Protein AF-A0A842VID3-F1 (afdb_monomer_lite)

Foldseek 3Di:
DDDDDDDDDDDDLVVCVVCVVVVVVVVDDLVRVCVVRVNPPVVSVVSVVVVVCVVCVPPQPDPVSVVVVVVVVVVVVVVPQVLVVLLVCVVVVVDDPVRSLVVLLCCLPPPPDPSNNLSSLVSLLVVLDPDVSLLVSLLCQLQDPPDLSSNLSSLVSCVRRVVPPCPVSLLNSQVDPPDPVSNVSSVVSCVVVPDPVSVVSNVVSVVVVVVVVVVVVVVCCVVVVVVVVVPDD

Radius of gyration: 23.77 Å; chains: 1; bounding box: 63×42×80 Å

Structure (mmCIF, N/CA/C/O backbone):
data_AF-A0A842VID3-F1
#
_entry.id   AF-A0A842VID3-F1
#
loop_
_atom_site.group_PDB
_atom_site.id
_atom_site.type_symbol
_atom_site.label_atom_id
_atom_site.label_alt_id
_atom_site.label_comp_id
_atom_site.label_asym_id
_atom_site.label_entity_id
_atom_site.label_seq_id
_atom_site.pdbx_PDB_ins_code
_atom_site.Cartn_x
_atom_site.Cartn_y
_atom_site.Cartn_z
_atom_site.occupancy
_atom_site.B_iso_or_equiv
_atom_site.auth_seq_id
_atom_site.auth_comp_id
_atom_site.auth_asym_id
_atom_site.auth_atom_id
_atom_site.pdbx_PDB_model_num
ATOM 1 N N . MET A 1 1 ? 18.054 9.572 25.386 1.00 31.72 1 MET A N 1
ATOM 2 C CA . MET A 1 1 ? 17.167 10.387 24.528 1.00 31.72 1 MET A CA 1
ATOM 3 C C . MET A 1 1 ? 17.254 9.792 23.126 1.00 31.72 1 MET A C 1
ATOM 5 O O . MET A 1 1 ? 18.232 10.043 22.437 1.00 31.72 1 MET A O 1
ATOM 9 N N . SER A 1 2 ? 16.364 8.859 22.773 1.00 24.94 2 SER A N 1
ATOM 10 C CA . SER A 1 2 ? 16.409 8.177 21.472 1.00 24.94 2 SER A CA 1
ATOM 11 C C . SER A 1 2 ? 15.656 9.006 20.436 1.00 24.94 2 SER A C 1
ATOM 13 O O . SER A 1 2 ? 14.491 9.351 20.622 1.00 24.94 2 SER A O 1
ATOM 15 N N . ILE A 1 3 ? 16.343 9.362 19.357 1.00 24.66 3 ILE A N 1
ATOM 16 C CA . ILE A 1 3 ? 15.738 10.041 18.214 1.00 24.66 3 ILE A CA 1
ATOM 17 C C . ILE A 1 3 ? 15.023 8.959 17.397 1.00 24.66 3 ILE A C 1
ATOM 19 O O . ILE A 1 3 ? 15.657 8.029 16.899 1.00 24.66 3 ILE A O 1
ATOM 23 N N . LYS A 1 4 ? 13.691 9.043 17.317 1.00 26.70 4 LYS A N 1
ATOM 24 C CA . LYS A 1 4 ? 12.875 8.226 16.412 1.00 26.70 4 LYS A CA 1
ATOM 25 C C . LYS A 1 4 ? 13.176 8.674 14.978 1.00 26.70 4 LYS A C 1
ATOM 27 O O . LYS A 1 4 ? 12.922 9.822 14.633 1.00 26.70 4 LYS A O 1
ATOM 32 N N . TYR A 1 5 ? 13.730 7.781 14.161 1.00 29.34 5 TYR A N 1
ATOM 33 C CA . TYR A 1 5 ? 13.887 8.008 12.726 1.00 29.34 5 TYR A CA 1
ATOM 34 C C . TYR A 1 5 ? 12.530 7.819 12.042 1.00 29.34 5 TYR A C 1
ATOM 36 O O . TYR A 1 5 ? 12.091 6.690 11.820 1.00 29.34 5 TYR A O 1
ATOM 44 N N . GLU A 1 6 ? 11.857 8.921 11.725 1.00 29.89 6 GLU A N 1
ATOM 45 C CA . GLU A 1 6 ? 10.714 8.913 10.814 1.00 29.89 6 GLU A CA 1
ATOM 46 C C . GLU A 1 6 ? 11.208 8.636 9.387 1.00 29.89 6 GLU A C 1
ATOM 48 O O . GLU A 1 6 ? 12.118 9.289 8.871 1.00 29.89 6 GLU A O 1
ATOM 53 N N . ARG A 1 7 ? 10.645 7.593 8.769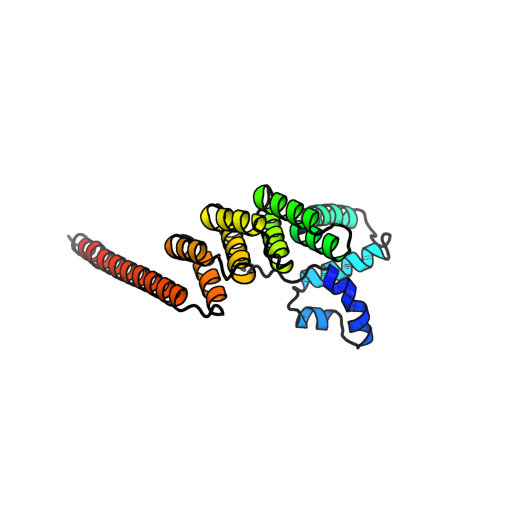 1.00 35.75 7 ARG A N 1
ATOM 54 C CA . ARG A 1 7 ? 10.973 7.135 7.417 1.00 35.75 7 ARG A CA 1
ATOM 55 C C . ARG A 1 7 ? 10.324 8.057 6.386 1.00 35.75 7 ARG A C 1
ATOM 57 O O . ARG A 1 7 ? 9.113 8.003 6.200 1.00 35.75 7 ARG A O 1
ATOM 64 N N . PHE A 1 8 ? 11.139 8.808 5.655 1.00 33.25 8 PHE A N 1
ATOM 65 C CA . PHE A 1 8 ? 10.741 9.478 4.419 1.00 33.25 8 PHE A CA 1
ATOM 66 C C . PHE A 1 8 ? 11.479 8.829 3.244 1.00 33.25 8 PHE A C 1
ATOM 68 O O . PHE A 1 8 ? 12.707 8.773 3.222 1.00 33.25 8 PHE A O 1
ATOM 75 N N . PHE A 1 9 ? 10.718 8.282 2.295 1.00 40.66 9 PHE A N 1
ATOM 76 C CA . PHE A 1 9 ? 11.221 7.678 1.063 1.00 40.66 9 PHE A CA 1
ATOM 77 C C . PHE A 1 9 ? 10.852 8.582 -0.104 1.00 40.66 9 PHE A C 1
ATOM 79 O O . PHE A 1 9 ? 9.757 8.435 -0.638 1.00 40.66 9 PHE A O 1
ATOM 86 N N . GLU A 1 10 ? 11.745 9.473 -0.535 1.00 42.53 10 GLU A N 1
ATOM 87 C CA . GLU A 1 10 ? 11.549 10.170 -1.806 1.00 42.53 10 GLU A CA 1
ATOM 88 C C . GLU A 1 10 ? 12.837 10.266 -2.637 1.00 42.53 10 GLU A C 1
ATOM 90 O O . GLU A 1 10 ? 13.904 10.654 -2.167 1.00 42.53 10 GLU A O 1
ATOM 95 N N . VAL A 1 11 ? 12.642 9.920 -3.915 1.00 39.69 11 VAL A N 1
ATOM 96 C CA . VAL A 1 11 ? 13.504 10.048 -5.100 1.00 39.69 11 VAL A CA 1
ATOM 97 C C . VAL A 1 11 ? 14.621 8.996 -5.279 1.00 39.69 11 VAL A C 1
ATOM 99 O O . VAL A 1 11 ? 15.647 9.023 -4.600 1.00 39.69 11 VAL A O 1
ATOM 102 N N . PRO A 1 12 ? 14.508 8.102 -6.288 1.00 45.94 12 PRO A N 1
ATOM 103 C CA . PRO A 1 12 ? 15.645 7.325 -6.777 1.00 45.94 12 PRO A CA 1
ATOM 104 C C . PRO A 1 12 ? 16.708 8.276 -7.324 1.00 45.94 12 PRO A C 1
ATOM 106 O O . PRO A 1 12 ? 16.403 9.109 -8.179 1.00 45.94 12 PRO A O 1
ATOM 109 N N . LEU A 1 13 ? 17.961 8.112 -6.889 1.00 43.25 13 LEU A N 1
ATOM 110 C CA . LEU A 1 13 ? 19.120 8.917 -7.305 1.00 43.25 13 LEU A CA 1
ATOM 111 C C . LEU A 1 13 ? 19.190 9.202 -8.816 1.00 43.25 13 LEU A C 1
ATOM 113 O O . LEU A 1 13 ? 19.660 10.256 -9.236 1.00 43.25 13 LEU A O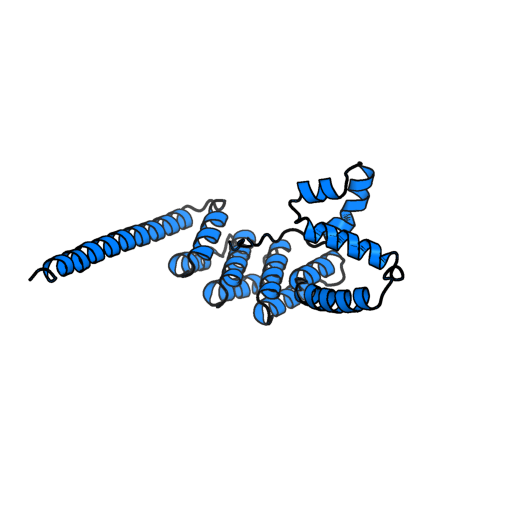 1
ATOM 117 N N . ASN A 1 14 ? 18.674 8.295 -9.639 1.00 42.66 14 ASN A N 1
ATOM 118 C CA . ASN A 1 14 ? 18.648 8.373 -11.098 1.00 42.66 14 ASN A CA 1
ATOM 119 C C . ASN A 1 14 ? 17.898 9.618 -11.628 1.00 42.66 14 ASN A C 1
ATOM 121 O O . ASN A 1 14 ? 18.231 10.122 -12.702 1.00 42.66 14 ASN A O 1
ATOM 125 N N . TYR A 1 15 ? 16.950 10.173 -10.860 1.00 40.28 15 TYR A N 1
ATOM 126 C CA . TYR A 1 15 ? 16.283 11.441 -11.184 1.00 40.28 15 TYR A CA 1
ATOM 127 C C . TYR A 1 15 ? 17.212 12.652 -11.029 1.00 40.28 15 TYR A C 1
ATOM 129 O O . TYR A 1 15 ? 17.189 13.549 -11.874 1.00 40.28 15 TYR A O 1
ATOM 137 N N . LEU A 1 16 ? 18.088 12.656 -10.017 1.00 45.28 16 LEU A N 1
ATOM 138 C CA . LEU A 1 16 ? 19.127 13.679 -9.896 1.00 45.28 16 LEU A CA 1
ATOM 139 C C . LEU A 1 16 ? 20.061 13.597 -11.109 1.00 45.28 16 LEU A C 1
ATOM 141 O O . LEU A 1 16 ? 20.264 14.597 -11.782 1.00 45.28 16 LEU A O 1
ATOM 145 N N . HIS A 1 17 ? 20.526 12.410 -11.501 1.00 46.50 17 HIS A N 1
ATOM 146 C CA . HIS A 1 17 ? 21.450 12.253 -12.635 1.00 46.50 17 HIS A CA 1
ATOM 147 C C . HIS A 1 17 ? 20.934 12.815 -13.979 1.00 46.50 17 HIS A C 1
ATOM 149 O O . HIS A 1 17 ? 21.734 13.330 -14.762 1.00 46.50 17 HIS A O 1
ATOM 155 N N . ARG A 1 18 ? 19.618 12.763 -14.246 1.00 43.06 18 ARG A N 1
ATOM 156 C CA . ARG A 1 18 ? 19.021 13.226 -15.518 1.00 43.06 18 ARG A CA 1
ATOM 157 C C . ARG A 1 18 ? 18.716 14.730 -15.559 1.00 43.06 18 ARG A C 1
ATOM 159 O O . ARG A 1 18 ? 18.802 15.332 -16.628 1.00 43.06 18 ARG A O 1
ATOM 166 N N . TYR A 1 19 ? 18.365 15.341 -14.425 1.00 43.38 19 TYR A N 1
ATOM 167 C CA . TYR A 1 19 ? 17.968 16.759 -14.354 1.00 43.38 19 TYR A CA 1
ATOM 168 C C . TYR A 1 19 ? 19.053 17.678 -13.786 1.00 43.38 19 TYR A C 1
ATOM 170 O O . TYR A 1 19 ? 19.038 18.877 -14.052 1.00 43.38 19 TYR A O 1
ATOM 178 N N . TYR A 1 20 ? 20.032 17.132 -13.068 1.00 49.81 20 TYR A N 1
ATOM 179 C CA . TYR A 1 20 ? 21.120 17.895 -12.460 1.00 49.81 20 TYR A CA 1
ATOM 180 C C . TYR A 1 20 ? 21.988 18.672 -13.460 1.00 49.81 20 TYR A C 1
ATOM 182 O O . TYR A 1 20 ? 22.330 19.808 -13.145 1.00 49.81 20 TYR A O 1
ATOM 190 N N . PRO A 1 21 ? 22.303 18.166 -14.672 1.00 51.03 21 PRO A N 1
ATOM 191 C CA . PRO A 1 21 ? 22.985 18.982 -15.677 1.00 51.03 21 PRO A CA 1
ATOM 192 C C . PRO A 1 21 ? 22.169 20.229 -16.054 1.00 51.03 21 PRO A C 1
ATOM 194 O O . PRO A 1 21 ? 22.685 21.337 -15.991 1.00 51.03 21 PRO A O 1
ATOM 197 N N . LYS A 1 22 ? 20.861 20.071 -16.303 1.00 48.84 22 LYS A N 1
ATOM 198 C CA . LYS A 1 22 ? 19.963 21.175 -16.683 1.00 48.84 22 LYS A CA 1
ATOM 199 C C . LYS A 1 22 ? 19.739 22.191 -15.557 1.00 48.84 22 LYS A C 1
ATOM 201 O O . LYS A 1 22 ? 19.637 23.379 -15.823 1.00 48.84 22 LYS A O 1
ATOM 206 N N . LEU A 1 23 ? 19.654 21.740 -14.305 1.00 42.72 23 LEU A N 1
ATOM 207 C CA . LEU A 1 23 ? 19.481 22.620 -13.140 1.00 42.72 23 LEU A CA 1
ATOM 208 C C . LEU A 1 23 ? 20.776 23.359 -12.773 1.00 42.72 23 LEU A C 1
ATOM 210 O O . LEU A 1 23 ? 20.727 24.511 -12.344 1.00 42.72 23 LEU A O 1
ATOM 214 N N . ARG A 1 24 ? 21.933 22.724 -12.998 1.00 47.47 24 ARG A N 1
ATOM 215 C CA . ARG A 1 24 ? 23.250 23.359 -12.874 1.00 47.47 24 ARG A CA 1
ATOM 216 C C . ARG A 1 24 ? 23.443 24.458 -13.920 1.00 47.47 24 ARG A C 1
ATOM 218 O O . ARG A 1 24 ? 23.950 25.519 -13.571 1.00 47.47 24 ARG A O 1
ATOM 225 N N . ASP A 1 25 ? 22.999 24.231 -15.156 1.00 53.75 25 ASP A N 1
ATOM 226 C CA . ASP A 1 25 ? 23.038 25.235 -16.232 1.00 53.75 25 ASP A CA 1
ATOM 227 C C . ASP A 1 25 ? 22.132 26.449 -15.934 1.00 53.75 25 ASP A C 1
ATOM 229 O O . ASP A 1 25 ? 22.369 27.543 -16.438 1.00 53.75 25 ASP A O 1
ATOM 233 N N . LEU A 1 26 ? 21.136 26.278 -15.056 1.00 47.34 26 LEU A N 1
ATOM 234 C CA . LEU A 1 26 ? 20.265 27.340 -14.537 1.00 47.34 26 LEU A CA 1
ATOM 235 C C . LEU A 1 26 ? 20.795 28.005 -13.248 1.00 47.34 26 LEU A C 1
ATOM 237 O O . LEU A 1 26 ? 20.107 28.835 -12.660 1.00 47.34 26 LEU A O 1
ATOM 241 N N . GLY A 1 27 ? 22.007 27.661 -12.796 1.00 47.19 27 GLY A N 1
ATOM 242 C CA . GLY A 1 27 ? 22.672 28.310 -11.660 1.00 47.19 27 GLY A CA 1
ATOM 243 C C . GLY A 1 27 ? 22.254 27.814 -10.272 1.00 47.19 27 GLY A C 1
ATOM 244 O O . GLY A 1 27 ? 22.676 28.393 -9.270 1.00 47.19 27 GLY A O 1
ATOM 245 N N . TYR A 1 28 ? 21.463 26.743 -10.171 1.00 45.53 28 TYR A N 1
ATOM 246 C CA . TYR A 1 28 ? 21.082 26.187 -8.872 1.00 45.53 28 TYR A CA 1
ATOM 247 C C . TYR A 1 28 ? 22.225 25.370 -8.262 1.00 45.53 28 TYR A C 1
ATOM 249 O O . TYR A 1 28 ? 22.821 24.510 -8.918 1.00 45.53 28 TYR A O 1
ATOM 257 N N . SER A 1 29 ? 22.518 25.610 -6.978 1.00 56.81 29 SER A N 1
ATOM 258 C CA . SER A 1 29 ? 23.441 24.754 -6.239 1.00 56.81 29 SER A CA 1
ATOM 259 C C . SER A 1 29 ? 22.793 23.405 -5.951 1.00 56.81 29 SER A C 1
ATOM 261 O O . SER A 1 29 ? 21.580 23.250 -5.805 1.00 56.81 29 SER A O 1
ATOM 263 N N . SER A 1 30 ? 23.638 22.401 -5.845 1.00 54.34 30 SER A N 1
ATOM 264 C CA . SER A 1 30 ? 23.238 21.030 -5.607 1.00 54.34 30 SER A CA 1
ATOM 265 C C . SER A 1 30 ? 22.624 20.803 -4.226 1.00 54.34 30 SER A C 1
ATOM 267 O O . SER A 1 30 ? 21.691 20.012 -4.108 1.00 54.34 30 SER A O 1
ATOM 269 N N . GLU A 1 31 ? 23.070 21.549 -3.209 1.00 50.88 31 GLU A N 1
ATOM 270 C CA . GLU A 1 31 ? 22.398 21.584 -1.908 1.00 50.88 31 GLU A CA 1
ATOM 271 C C . GLU A 1 31 ? 21.026 22.283 -1.985 1.00 50.88 31 GLU A C 1
ATOM 273 O O . GLU A 1 31 ? 20.090 21.855 -1.313 1.00 50.88 31 GLU A O 1
ATOM 278 N N . ALA A 1 32 ? 20.868 23.319 -2.822 1.00 51.38 32 ALA A N 1
ATOM 279 C CA . ALA A 1 32 ? 19.594 24.024 -2.980 1.00 51.38 32 ALA A CA 1
ATOM 280 C C . ALA A 1 32 ? 18.524 23.145 -3.649 1.00 51.38 32 ALA A C 1
ATOM 282 O O . ALA A 1 32 ? 17.383 23.127 -3.193 1.00 51.38 32 ALA A O 1
ATOM 283 N N . VAL A 1 33 ? 18.898 22.364 -4.668 1.00 52.00 33 VAL A N 1
ATOM 284 C CA . VAL A 1 33 ? 17.994 21.399 -5.323 1.00 52.00 33 VAL A CA 1
ATOM 285 C C . VAL A 1 33 ? 17.598 20.272 -4.364 1.00 52.00 33 VAL A C 1
ATOM 287 O O . VAL A 1 33 ? 16.428 19.913 -4.293 1.00 52.00 33 VAL A O 1
ATOM 290 N N . ALA A 1 34 ? 18.547 19.736 -3.589 1.00 50.84 34 ALA A N 1
ATOM 291 C CA . ALA A 1 34 ? 18.261 18.697 -2.598 1.00 50.84 34 ALA A CA 1
ATOM 292 C C . ALA A 1 34 ? 17.321 19.197 -1.487 1.00 50.84 34 ALA A C 1
ATOM 294 O O . ALA A 1 34 ? 16.390 18.490 -1.114 1.00 50.84 34 ALA A O 1
ATOM 295 N N . SER A 1 35 ? 17.526 20.431 -1.018 1.00 53.22 35 SER A N 1
ATOM 296 C CA . SER A 1 35 ? 16.662 21.092 -0.034 1.00 53.22 35 SER A CA 1
ATOM 297 C C . SER A 1 35 ? 15.244 21.328 -0.573 1.00 53.22 35 SER A C 1
ATOM 299 O O . SER A 1 35 ? 14.270 21.018 0.102 1.00 53.22 35 SER A O 1
ATOM 301 N N . GLN A 1 36 ? 15.107 21.791 -1.823 1.00 47.56 36 GLN A N 1
ATOM 302 C CA . GLN A 1 36 ? 13.800 21.991 -2.468 1.00 47.56 36 GLN A CA 1
ATOM 303 C C . GLN A 1 36 ? 13.027 20.687 -2.704 1.00 47.56 36 GLN A C 1
ATOM 305 O O . GLN A 1 36 ? 11.800 20.703 -2.740 1.00 47.56 36 GLN A O 1
ATOM 310 N N . LEU A 1 37 ? 13.737 19.569 -2.862 1.00 47.62 37 LEU A N 1
ATOM 311 C CA . LEU A 1 37 ? 13.160 18.238 -3.052 1.00 47.62 37 LEU A CA 1
ATOM 312 C C . LEU A 1 37 ? 13.038 17.442 -1.740 1.00 47.62 37 LEU A C 1
ATOM 314 O O . LEU A 1 37 ? 12.760 16.249 -1.796 1.00 47.62 37 LEU A O 1
ATOM 318 N N . ASN A 1 38 ? 13.281 18.065 -0.576 1.00 50.56 38 ASN A N 1
ATOM 319 C CA . ASN A 1 38 ? 13.296 17.410 0.742 1.00 50.56 38 ASN A CA 1
ATOM 320 C C . ASN A 1 38 ? 14.171 16.140 0.808 1.00 50.56 38 ASN A C 1
ATOM 322 O O . ASN A 1 38 ? 13.902 15.218 1.579 1.00 50.56 38 ASN A O 1
ATOM 326 N N . ILE A 1 39 ? 15.247 16.081 0.020 1.00 51.31 39 ILE A N 1
ATOM 327 C CA . ILE A 1 39 ? 16.155 14.933 0.005 1.00 51.31 39 ILE A CA 1
ATOM 328 C C . ILE A 1 39 ? 17.031 14.997 1.263 1.00 51.31 39 ILE A C 1
ATOM 330 O O . ILE A 1 39 ? 17.726 16.000 1.465 1.00 51.31 39 ILE A O 1
ATOM 334 N N . PRO A 1 40 ? 17.066 13.941 2.101 1.00 52.59 40 PRO A N 1
ATOM 335 C CA . PRO A 1 40 ? 17.913 13.914 3.285 1.00 52.59 40 PRO A CA 1
ATOM 336 C C . PRO A 1 40 ? 19.377 14.206 2.939 1.00 52.59 40 PRO A C 1
ATOM 338 O O . PRO A 1 40 ? 19.932 13.660 1.981 1.00 52.59 40 PRO A O 1
ATOM 341 N N . LYS A 1 41 ? 20.030 15.047 3.746 1.00 51.66 41 LYS A N 1
ATOM 342 C CA . LYS A 1 41 ? 21.416 15.491 3.520 1.00 51.66 41 LYS A CA 1
ATOM 343 C C . LYS A 1 41 ? 22.393 14.320 3.343 1.00 51.66 41 LYS A C 1
ATOM 345 O O . LYS A 1 41 ? 23.307 14.399 2.525 1.00 51.66 41 LYS A O 1
ATOM 350 N N . ASP A 1 42 ? 22.156 13.216 4.045 1.00 49.59 42 ASP A N 1
ATOM 351 C CA . ASP A 1 42 ? 22.980 12.006 3.973 1.00 49.59 42 ASP A CA 1
ATOM 352 C C . ASP A 1 42 ? 22.864 11.300 2.612 1.00 49.59 42 ASP A C 1
ATOM 354 O O . ASP A 1 42 ? 23.865 10.845 2.059 1.00 49.59 42 ASP A O 1
ATOM 358 N N . TRP A 1 43 ? 21.670 11.294 2.010 1.00 51.16 43 TRP A N 1
ATOM 359 C CA . TRP A 1 43 ? 21.441 10.777 0.656 1.00 51.16 43 TRP A CA 1
ATOM 360 C C . TRP A 1 43 ? 22.071 11.669 -0.410 1.00 51.16 43 TRP A C 1
ATOM 362 O O . TRP A 1 43 ? 22.685 11.180 -1.360 1.00 51.16 43 TRP A O 1
ATOM 372 N N . TYR A 1 44 ? 21.965 12.986 -0.235 1.00 55.47 44 TYR A N 1
ATOM 373 C CA . TYR A 1 44 ? 22.624 13.951 -1.107 1.00 55.47 44 TYR A CA 1
ATOM 374 C C . TYR A 1 44 ? 24.152 13.764 -1.098 1.00 55.47 44 TYR A C 1
ATOM 376 O O . TYR A 1 44 ? 24.769 13.630 -2.159 1.00 55.47 44 TYR A O 1
ATOM 384 N N . ASN A 1 45 ? 24.757 13.658 0.086 1.00 52.91 45 ASN A N 1
ATOM 385 C CA . ASN A 1 45 ? 26.190 13.409 0.233 1.00 52.91 45 ASN A CA 1
ATOM 386 C C . ASN A 1 45 ? 26.612 12.080 -0.414 1.00 52.91 45 ASN A C 1
ATOM 388 O O . ASN A 1 45 ? 27.629 12.036 -1.108 1.00 52.91 45 ASN A O 1
ATOM 392 N N . TRP A 1 46 ? 25.801 11.028 -0.268 1.00 56.97 46 TRP A N 1
ATOM 393 C CA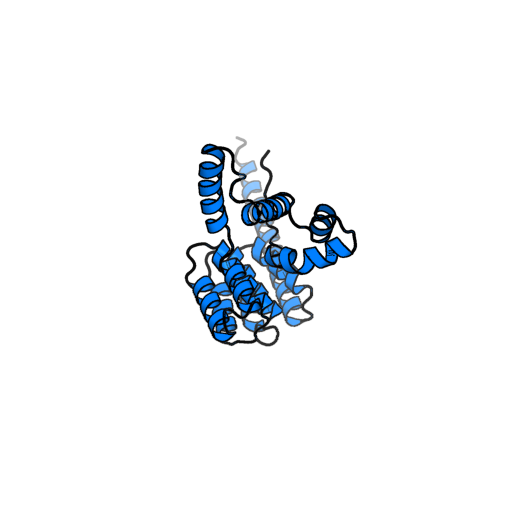 . TRP A 1 46 ? 26.047 9.728 -0.895 1.00 56.97 46 TRP A CA 1
ATOM 394 C C . TRP A 1 46 ? 25.982 9.790 -2.429 1.00 56.97 46 TRP A C 1
ATOM 396 O O . TRP A 1 46 ? 26.869 9.274 -3.108 1.00 56.97 46 TRP A O 1
ATOM 406 N N . SER A 1 47 ? 24.999 10.502 -2.991 1.00 54.03 47 SER A N 1
ATOM 407 C CA . SER A 1 47 ? 24.886 10.705 -4.445 1.00 54.03 47 SER A CA 1
ATOM 408 C C . SER A 1 47 ? 26.101 11.428 -5.034 1.00 54.03 47 SER A C 1
ATOM 410 O O . SER A 1 47 ? 26.630 11.039 -6.078 1.00 54.03 47 SER A O 1
ATOM 412 N N . ARG A 1 48 ? 26.600 12.445 -4.322 1.00 57.38 48 ARG A N 1
ATOM 413 C CA . ARG A 1 48 ? 27.786 13.220 -4.700 1.00 57.38 48 ARG A CA 1
ATOM 414 C C . ARG A 1 48 ? 29.058 12.374 -4.608 1.00 57.38 48 ARG A C 1
ATOM 416 O O . ARG A 1 48 ? 29.921 12.471 -5.478 1.00 57.38 48 ARG A O 1
ATOM 423 N N . PHE A 1 49 ? 29.148 11.529 -3.583 1.00 54.59 49 PHE A N 1
ATOM 424 C CA . PHE A 1 49 ? 30.240 10.581 -3.394 1.00 54.59 49 PHE A CA 1
ATOM 425 C C . PHE A 1 49 ? 30.296 9.540 -4.525 1.00 54.59 49 PHE A C 1
ATOM 427 O O . PHE A 1 49 ? 31.342 9.395 -5.155 1.00 54.59 49 PHE A O 1
ATOM 434 N N . TRP A 1 50 ? 29.172 8.897 -4.868 1.00 51.25 50 TRP A N 1
ATOM 435 C CA . TRP A 1 50 ? 29.106 7.917 -5.967 1.00 51.25 50 TRP A CA 1
ATOM 436 C C . TRP A 1 50 ? 29.491 8.540 -7.315 1.00 51.25 50 TRP A C 1
ATOM 438 O O . TRP A 1 50 ? 30.266 7.969 -8.081 1.00 51.25 50 TRP A O 1
ATOM 448 N N . LEU A 1 51 ? 29.008 9.758 -7.587 1.00 54.09 51 LEU A N 1
ATOM 449 C CA . LEU A 1 51 ? 29.369 10.529 -8.781 1.00 54.09 51 LEU A CA 1
ATOM 450 C C . LEU A 1 51 ? 30.872 10.797 -8.882 1.00 54.09 51 LEU A C 1
ATOM 452 O O . LEU A 1 51 ? 31.435 10.747 -9.977 1.00 54.09 51 LEU A O 1
ATOM 456 N N . ASN A 1 52 ? 31.517 11.100 -7.758 1.00 53.22 52 ASN A N 1
ATOM 457 C CA . ASN A 1 52 ? 32.959 11.314 -7.718 1.00 53.22 52 ASN A CA 1
ATOM 458 C C . ASN A 1 52 ? 33.730 9.999 -7.876 1.00 53.22 52 ASN A C 1
ATOM 460 O O . ASN A 1 52 ? 34.725 9.984 -8.598 1.00 53.22 52 ASN A O 1
ATOM 464 N N . TYR A 1 53 ? 33.240 8.903 -7.290 1.00 51.72 53 TYR A N 1
ATOM 465 C CA . TYR A 1 53 ? 33.822 7.568 -7.429 1.00 51.72 53 TYR A CA 1
ATOM 466 C C . TYR A 1 53 ? 33.784 7.055 -8.880 1.00 51.72 53 TYR A C 1
ATOM 468 O O . TYR A 1 53 ? 34.808 6.603 -9.382 1.00 51.72 53 TYR A O 1
ATOM 476 N N . GLN A 1 54 ? 32.666 7.216 -9.607 1.00 50.03 54 GLN A N 1
ATOM 477 C CA . GLN A 1 54 ? 32.590 6.870 -11.045 1.00 50.03 54 GLN A CA 1
ATOM 478 C C . GLN A 1 54 ? 33.611 7.609 -11.891 1.00 50.03 54 GLN A C 1
ATOM 480 O O . GLN A 1 54 ? 34.151 7.059 -12.846 1.00 50.03 54 GLN A O 1
ATOM 485 N N . LYS A 1 55 ? 33.813 8.887 -11.575 1.00 55.22 55 LYS A N 1
ATOM 486 C CA . LYS A 1 55 ? 34.681 9.760 -12.357 1.00 55.22 55 LYS A CA 1
ATOM 487 C C . LYS A 1 55 ? 36.151 9.551 -12.020 1.00 55.22 55 LYS A C 1
ATOM 489 O O . LYS A 1 55 ? 36.983 9.738 -12.897 1.00 55.22 55 LYS A O 1
ATOM 494 N N . ASN A 1 56 ? 36.464 9.186 -10.777 1.00 53.88 56 ASN A N 1
ATOM 495 C CA . ASN A 1 56 ? 37.832 9.066 -10.283 1.00 53.88 56 ASN A CA 1
ATOM 496 C C . ASN A 1 56 ? 37.971 7.884 -9.300 1.00 53.88 56 ASN A C 1
ATOM 498 O O . ASN A 1 56 ? 38.159 8.100 -8.099 1.00 53.88 56 ASN A O 1
ATOM 502 N N . PRO A 1 57 ? 37.918 6.630 -9.783 1.00 49.06 57 PRO A N 1
ATOM 503 C CA . PRO A 1 57 ? 37.922 5.442 -8.920 1.00 49.06 57 PRO A CA 1
ATOM 504 C C . PRO A 1 57 ? 39.232 5.262 -8.131 1.00 49.06 57 PRO A C 1
ATOM 506 O O . PRO A 1 57 ? 39.254 4.586 -7.108 1.00 49.06 57 PRO A O 1
ATOM 509 N N . HIS A 1 58 ? 40.320 5.900 -8.572 1.00 54.12 58 HIS A N 1
ATOM 510 C CA . HIS A 1 58 ? 41.652 5.811 -7.961 1.00 54.12 58 HIS A CA 1
ATOM 511 C C . HIS A 1 58 ? 41.889 6.786 -6.793 1.00 54.12 58 HIS A C 1
ATOM 513 O O . HIS A 1 58 ? 42.970 6.783 -6.214 1.00 54.12 58 HIS A O 1
ATOM 519 N N . VAL A 1 59 ? 40.913 7.633 -6.444 1.00 56.31 59 VAL A N 1
ATOM 520 C CA . VAL A 1 59 ? 41.044 8.648 -5.374 1.00 56.31 59 VAL A CA 1
ATOM 521 C C . VAL A 1 59 ? 40.730 8.074 -3.979 1.00 56.31 59 VAL A C 1
ATOM 523 O O . VAL A 1 59 ? 40.736 8.795 -2.988 1.00 56.31 59 VAL A O 1
ATOM 526 N N . LEU A 1 60 ? 40.508 6.764 -3.861 1.00 51.25 60 LEU A N 1
ATOM 527 C CA . LEU A 1 60 ? 40.438 6.086 -2.565 1.00 51.25 60 LEU A CA 1
ATOM 528 C C . LEU A 1 60 ? 41.863 5.781 -2.090 1.00 51.25 60 LEU A C 1
ATOM 530 O O . LEU A 1 60 ? 42.532 4.904 -2.632 1.00 51.25 60 LEU A O 1
ATOM 534 N N . VAL A 1 61 ? 42.355 6.569 -1.133 1.00 51.84 61 VAL A N 1
ATOM 535 C CA . VAL A 1 61 ? 43.797 6.673 -0.839 1.00 51.84 61 VAL A CA 1
ATOM 536 C C . VAL A 1 61 ? 44.282 5.624 0.172 1.00 51.84 61 VAL A C 1
ATOM 538 O O . VAL A 1 61 ? 45.487 5.442 0.326 1.00 51.84 61 VAL A O 1
ATOM 541 N N . ASN A 1 62 ? 43.404 4.876 0.848 1.00 51.38 62 ASN A N 1
ATOM 542 C CA . ASN A 1 62 ? 43.852 3.835 1.775 1.00 51.38 62 ASN A CA 1
ATOM 543 C C . ASN A 1 62 ? 42.918 2.609 1.835 1.00 51.38 62 ASN A C 1
ATOM 545 O O . ASN A 1 62 ? 41.740 2.653 1.494 1.00 51.38 62 ASN A O 1
ATOM 549 N N . LYS A 1 63 ? 43.483 1.480 2.276 1.00 46.16 63 LYS A N 1
ATOM 550 C CA . LYS A 1 63 ? 42.800 0.181 2.371 1.00 46.16 63 LYS A CA 1
ATOM 551 C C . LYS A 1 63 ? 41.596 0.204 3.329 1.00 46.16 63 LYS A C 1
ATOM 553 O O . LYS A 1 63 ? 40.624 -0.499 3.084 1.00 46.16 63 LYS A O 1
ATOM 558 N N . SER A 1 64 ? 41.634 1.038 4.370 1.00 50.69 64 SER A N 1
ATOM 559 C CA . SER A 1 64 ? 40.515 1.230 5.302 1.00 50.69 64 SER A CA 1
ATOM 560 C C . SER A 1 64 ? 39.313 1.926 4.662 1.00 50.69 64 SER A C 1
ATOM 562 O O . SER A 1 64 ? 38.185 1.573 4.986 1.00 50.69 64 SER A O 1
ATOM 564 N N . ASP A 1 65 ? 39.529 2.848 3.719 1.00 46.38 65 ASP A N 1
ATOM 565 C CA . ASP A 1 65 ? 38.450 3.477 2.952 1.00 46.38 65 ASP A CA 1
ATOM 566 C C . ASP A 1 65 ? 37.778 2.447 2.034 1.00 46.38 65 ASP A C 1
ATOM 568 O O . ASP A 1 65 ? 36.565 2.482 1.863 1.00 46.38 65 ASP A O 1
ATOM 572 N N . ILE A 1 66 ? 38.548 1.494 1.491 1.00 48.03 66 ILE A N 1
ATOM 573 C CA . ILE A 1 66 ? 38.042 0.401 0.644 1.00 48.03 66 ILE A CA 1
ATOM 574 C C . ILE A 1 66 ? 37.257 -0.629 1.471 1.00 48.03 66 ILE A C 1
ATOM 576 O O . ILE A 1 66 ? 36.159 -0.991 1.076 1.00 48.03 66 ILE A O 1
ATOM 580 N N . GLU A 1 67 ? 37.748 -1.057 2.640 1.00 48.19 67 GLU A N 1
ATOM 581 C CA . GLU A 1 67 ? 37.017 -1.989 3.524 1.00 48.19 67 GLU A CA 1
ATOM 582 C C . GLU A 1 67 ? 35.753 -1.350 4.133 1.00 48.19 67 GLU A C 1
ATOM 584 O O . GLU A 1 67 ? 34.702 -1.995 4.229 1.00 48.19 67 GLU A O 1
ATOM 589 N N . TRP A 1 68 ? 35.819 -0.062 4.495 1.00 53.03 68 TRP A N 1
ATOM 590 C CA . TRP A 1 68 ? 34.645 0.715 4.897 1.00 53.03 68 TRP A CA 1
ATOM 591 C C . TRP A 1 68 ? 33.652 0.848 3.740 1.00 53.03 68 TRP A C 1
ATOM 593 O O . TRP A 1 68 ? 32.453 0.714 3.963 1.00 53.03 68 TRP A O 1
ATOM 603 N N . LEU A 1 69 ? 34.130 1.034 2.505 1.00 44.41 69 LEU A N 1
ATOM 604 C CA . LEU A 1 69 ? 33.287 1.067 1.314 1.00 44.41 69 LEU A CA 1
ATOM 605 C C . LEU A 1 69 ? 32.703 -0.282 0.945 1.00 44.41 69 LEU A C 1
ATOM 607 O O . LEU A 1 69 ? 31.555 -0.286 0.555 1.00 44.41 69 LEU A O 1
ATOM 611 N N . ASP A 1 70 ? 33.398 -1.403 1.080 1.00 43.19 70 ASP A N 1
ATOM 612 C CA . ASP A 1 70 ? 32.814 -2.723 0.810 1.00 43.19 70 ASP A CA 1
ATOM 613 C C . ASP A 1 70 ? 31.748 -3.074 1.853 1.00 43.19 70 ASP A C 1
ATOM 615 O O . ASP A 1 70 ? 30.694 -3.615 1.518 1.00 43.19 70 ASP A O 1
ATOM 619 N N . THR A 1 71 ? 31.960 -2.671 3.108 1.00 48.91 71 THR A N 1
ATOM 620 C CA . THR A 1 71 ? 30.948 -2.782 4.168 1.00 48.91 71 THR A CA 1
ATOM 621 C C . THR A 1 71 ? 29.765 -1.855 3.888 1.00 48.91 71 THR A C 1
ATOM 623 O O . THR A 1 71 ? 28.615 -2.281 3.945 1.00 48.91 71 THR A O 1
ATOM 626 N N . LEU A 1 72 ? 30.024 -0.602 3.507 1.00 46.34 72 LEU A N 1
ATOM 627 C CA . LEU A 1 72 ? 28.998 0.381 3.173 1.00 46.34 72 LEU A CA 1
ATOM 628 C C . LEU A 1 72 ? 28.294 0.049 1.855 1.00 46.34 72 LEU A C 1
ATOM 630 O O . LEU A 1 72 ? 27.113 0.302 1.746 1.00 46.34 72 LEU A O 1
ATOM 634 N N . ILE A 1 73 ? 28.959 -0.514 0.853 1.00 46.97 73 ILE A N 1
ATOM 635 C CA . ILE A 1 73 ? 28.387 -0.949 -0.426 1.00 46.97 73 ILE A CA 1
ATOM 636 C C . ILE A 1 73 ? 27.604 -2.231 -0.201 1.00 46.97 73 ILE A C 1
ATOM 638 O O . ILE A 1 73 ? 26.518 -2.333 -0.746 1.00 46.97 73 ILE A O 1
ATOM 642 N N . GLY A 1 74 ? 28.067 -3.156 0.639 1.00 44.22 74 GLY A N 1
ATOM 643 C CA . GLY A 1 74 ? 27.277 -4.303 1.082 1.00 44.22 74 GLY A CA 1
ATOM 644 C C . GLY A 1 74 ? 26.016 -3.860 1.826 1.00 44.22 74 GLY A C 1
ATOM 645 O O . GLY A 1 74 ? 24.913 -4.283 1.485 1.00 44.22 74 GLY A O 1
ATOM 646 N N . GLU A 1 75 ? 26.140 -2.922 2.767 1.00 45.53 75 GLU A N 1
ATOM 647 C CA . GLU A 1 75 ? 25.005 -2.332 3.480 1.00 45.53 75 GLU A CA 1
ATOM 648 C C . GLU A 1 75 ? 24.112 -1.478 2.578 1.00 45.53 75 GLU A C 1
ATOM 650 O O . GLU A 1 75 ? 22.895 -1.473 2.736 1.00 45.53 75 GLU A O 1
ATOM 655 N N . VAL A 1 76 ? 24.679 -0.743 1.629 1.00 46.00 76 VAL A N 1
ATOM 656 C CA . VAL A 1 76 ? 23.932 0.137 0.738 1.00 46.00 76 VAL A CA 1
ATOM 657 C C . VAL A 1 76 ? 23.298 -0.666 -0.381 1.00 46.00 76 VAL A C 1
ATOM 659 O O . VAL A 1 76 ? 22.155 -0.393 -0.676 1.00 46.00 76 VAL A O 1
ATOM 662 N N . GLN A 1 77 ? 23.917 -1.704 -0.937 1.00 44.22 77 GLN A N 1
ATOM 663 C CA . GLN A 1 77 ? 23.277 -2.656 -1.857 1.00 44.22 77 GLN A CA 1
ATOM 664 C C . GLN A 1 77 ? 22.185 -3.465 -1.155 1.00 44.22 77 GLN A C 1
ATOM 666 O O . GLN A 1 77 ? 21.133 -3.697 -1.747 1.00 44.22 77 GLN A O 1
ATOM 671 N N . TYR A 1 78 ? 22.376 -3.812 0.121 1.00 50.34 78 TYR A N 1
ATOM 672 C CA . TYR A 1 78 ? 21.316 -4.347 0.977 1.00 50.34 78 TYR A CA 1
ATOM 673 C C . TYR A 1 78 ? 20.163 -3.338 1.154 1.00 50.34 78 TYR A C 1
ATOM 675 O O . TYR A 1 78 ? 18.989 -3.711 1.108 1.00 50.34 78 TYR A O 1
ATOM 683 N N . ARG A 1 79 ? 20.479 -2.040 1.269 1.00 53.41 79 ARG A N 1
ATOM 684 C CA . ARG A 1 79 ? 19.507 -0.933 1.362 1.00 53.41 79 ARG A CA 1
ATOM 685 C C . ARG A 1 79 ? 18.989 -0.425 0.010 1.00 53.41 79 ARG A C 1
ATOM 687 O O . ARG A 1 79 ? 18.000 0.311 0.007 1.00 53.41 79 ARG A O 1
ATOM 694 N N . ILE A 1 80 ? 19.609 -0.778 -1.122 1.00 61.69 80 ILE A N 1
ATOM 695 C CA . ILE A 1 80 ? 19.168 -0.351 -2.449 1.00 61.69 80 ILE A CA 1
ATOM 696 C C . ILE A 1 80 ? 17.828 -1.020 -2.643 1.00 61.69 80 ILE A C 1
ATOM 698 O O . ILE A 1 80 ? 17.683 -2.243 -2.620 1.00 61.69 80 ILE A O 1
ATOM 702 N N . ASN A 1 81 ? 16.826 -0.175 -2.806 1.00 78.50 81 ASN A N 1
ATOM 703 C CA . ASN A 1 81 ? 15.487 -0.637 -3.009 1.00 78.50 81 ASN A CA 1
ATOM 704 C C . ASN A 1 81 ? 15.399 -1.288 -4.396 1.00 78.50 81 ASN A C 1
ATOM 706 O O . ASN A 1 81 ? 15.254 -0.591 -5.402 1.00 78.50 81 ASN A O 1
ATOM 710 N N . LYS A 1 82 ? 15.524 -2.621 -4.446 1.00 89.06 82 LYS A N 1
ATOM 711 C CA . LYS A 1 82 ? 15.521 -3.406 -5.690 1.00 89.06 82 LYS A CA 1
ATOM 712 C C . LYS A 1 82 ? 14.309 -3.095 -6.574 1.00 89.06 82 LYS A C 1
ATOM 714 O O . LYS A 1 82 ? 14.448 -3.061 -7.791 1.00 89.06 82 LYS A O 1
ATOM 719 N N . GLY A 1 83 ? 13.153 -2.787 -5.980 1.00 89.69 83 GLY A N 1
ATOM 720 C CA . GLY A 1 83 ? 11.963 -2.379 -6.728 1.00 89.69 83 GLY A CA 1
ATOM 721 C C . GLY A 1 83 ? 12.167 -1.078 -7.506 1.00 89.69 83 GLY A C 1
ATOM 722 O O . GLY A 1 83 ? 11.823 -0.992 -8.683 1.00 89.69 83 GLY A O 1
ATOM 723 N N . MET A 1 84 ? 12.824 -0.090 -6.893 1.00 88.38 84 MET A N 1
ATOM 724 C CA . MET A 1 84 ? 13.155 1.167 -7.571 1.00 88.38 84 MET A CA 1
ATOM 725 C C . MET A 1 84 ? 14.225 1.004 -8.645 1.00 88.38 84 MET A C 1
ATOM 727 O O . MET A 1 84 ? 14.177 1.714 -9.648 1.00 88.38 84 MET A O 1
ATOM 731 N N . LEU A 1 85 ? 15.163 0.069 -8.470 1.00 88.88 85 LEU A N 1
ATOM 732 C CA . LEU A 1 85 ? 16.122 -0.265 -9.521 1.00 88.88 85 LEU A CA 1
ATOM 733 C C . LEU A 1 85 ? 15.399 -0.811 -10.759 1.00 88.88 85 LEU A C 1
ATOM 735 O O . LEU A 1 85 ? 15.570 -0.249 -11.837 1.00 88.88 85 LEU A O 1
ATOM 739 N N . ILE A 1 86 ? 14.512 -1.797 -10.578 1.00 91.31 86 ILE A N 1
ATOM 740 C CA . ILE A 1 86 ? 13.705 -2.379 -11.664 1.00 91.31 86 ILE A CA 1
ATOM 741 C C . ILE A 1 86 ? 12.889 -1.296 -12.387 1.00 91.31 86 ILE A C 1
ATOM 743 O O . ILE A 1 86 ? 12.844 -1.264 -13.618 1.00 91.31 86 ILE A O 1
ATOM 747 N N . TYR A 1 87 ? 12.279 -0.369 -11.640 1.00 90.06 87 TYR A N 1
ATOM 748 C CA . TYR A 1 87 ? 11.577 0.777 -12.223 1.00 90.06 87 TYR A CA 1
ATOM 749 C C . TYR A 1 87 ? 12.500 1.650 -13.079 1.00 90.06 87 TYR A C 1
ATOM 751 O O . TYR A 1 87 ? 12.157 2.011 -14.201 1.00 90.06 87 TYR A O 1
ATOM 759 N N . CYS A 1 88 ? 13.688 1.995 -12.585 1.00 87.88 88 CYS A N 1
ATOM 760 C CA . CYS A 1 88 ? 14.624 2.807 -13.356 1.00 87.88 88 CYS A CA 1
ATOM 761 C C . CYS A 1 88 ? 15.142 2.086 -14.606 1.00 87.88 88 CYS A C 1
ATOM 763 O O . CYS A 1 88 ? 15.288 2.722 -15.648 1.00 87.88 88 CYS A O 1
ATOM 765 N N . GLU A 1 89 ? 15.387 0.780 -14.529 1.00 90.19 89 GLU A N 1
ATOM 766 C CA . GLU A 1 89 ? 15.778 -0.040 -15.679 1.00 90.19 89 GLU A CA 1
ATOM 767 C C . GLU A 1 89 ? 14.678 -0.046 -16.752 1.00 90.19 89 GLU A C 1
ATOM 769 O O . GLU A 1 89 ? 14.970 0.162 -17.931 1.00 90.19 89 GLU A O 1
ATOM 774 N N . HIS A 1 90 ? 13.409 -0.148 -16.346 1.00 92.19 90 HIS A N 1
ATOM 775 C CA . HIS A 1 90 ? 12.265 0.033 -17.242 1.00 92.19 90 HIS A CA 1
ATOM 776 C C . HIS A 1 90 ? 12.245 1.415 -17.905 1.00 92.19 90 HIS A C 1
ATOM 778 O O . HIS A 1 90 ? 12.147 1.518 -19.126 1.00 92.19 90 HIS A O 1
ATOM 784 N N . MET A 1 91 ? 12.402 2.487 -17.122 1.00 89.69 91 MET A N 1
ATOM 785 C CA . MET A 1 91 ? 12.405 3.861 -17.646 1.00 89.69 91 MET A CA 1
ATOM 786 C C . MET A 1 91 ? 13.563 4.141 -18.617 1.00 89.69 91 MET A C 1
ATOM 788 O O . MET A 1 91 ? 13.483 5.079 -19.413 1.00 89.69 91 MET A O 1
ATOM 792 N N . ASN A 1 92 ? 14.625 3.333 -18.564 1.00 87.56 92 ASN A N 1
ATOM 793 C CA . ASN A 1 92 ? 15.759 3.377 -19.485 1.00 87.56 92 ASN A CA 1
ATOM 794 C C . ASN A 1 92 ? 15.599 2.438 -20.694 1.00 87.56 92 ASN A C 1
ATOM 796 O O . ASN A 1 92 ? 16.503 2.360 -21.523 1.00 87.56 92 ASN A O 1
ATOM 800 N N . GLY A 1 93 ? 14.472 1.731 -20.808 1.00 89.69 93 GLY A N 1
ATOM 801 C CA . GLY A 1 93 ? 14.190 0.810 -21.907 1.00 89.69 93 GLY A CA 1
ATOM 802 C C . GLY A 1 93 ? 14.917 -0.533 -21.813 1.00 89.69 93 GLY A C 1
ATOM 803 O O . GLY A 1 93 ? 14.911 -1.274 -22.790 1.00 89.69 93 GLY A O 1
ATOM 804 N N . LEU A 1 94 ? 15.532 -0.860 -20.668 1.00 93.12 94 LEU A N 1
ATOM 805 C CA . LEU A 1 94 ? 16.203 -2.152 -20.474 1.00 93.12 94 LEU A CA 1
ATOM 806 C C . LEU A 1 94 ? 15.201 -3.302 -20.341 1.00 93.12 94 LEU A C 1
ATOM 808 O O . LEU A 1 94 ? 15.487 -4.407 -20.789 1.00 93.12 94 LEU A O 1
ATOM 812 N N . TYR A 1 95 ? 14.028 -3.030 -19.764 1.00 93.12 95 TYR A N 1
ATOM 813 C CA . TYR A 1 95 ? 12.942 -3.999 -19.640 1.00 93.12 95 TYR A CA 1
ATOM 814 C C . TYR A 1 95 ? 11.657 -3.481 -20.271 1.00 93.12 95 TYR A C 1
ATOM 816 O O . TYR A 1 95 ? 11.246 -2.334 -20.058 1.00 93.12 95 TYR A O 1
ATOM 824 N N . GLY A 1 96 ? 10.981 -4.368 -21.000 1.00 96.38 96 GLY A N 1
ATOM 825 C CA . GLY A 1 96 ? 9.623 -4.132 -21.474 1.00 96.38 96 GLY A CA 1
ATOM 826 C C . GLY A 1 96 ? 8.623 -4.099 -20.318 1.00 96.38 96 GLY A C 1
ATOM 827 O O . GLY A 1 96 ? 8.867 -4.657 -19.251 1.00 96.38 96 GLY A O 1
ATOM 828 N N . LYS A 1 97 ? 7.466 -3.472 -20.546 1.00 96.12 97 LYS A N 1
ATOM 829 C CA . LYS A 1 97 ? 6.408 -3.301 -19.537 1.00 96.12 97 LYS A CA 1
ATOM 830 C C . LYS A 1 97 ? 6.041 -4.608 -18.820 1.00 96.12 97 LYS A C 1
ATOM 832 O O . LYS A 1 97 ? 6.027 -4.637 -17.594 1.00 96.12 97 LYS A O 1
ATOM 837 N N . ASP A 1 98 ? 5.759 -5.673 -19.568 1.00 97.38 98 ASP A N 1
ATOM 838 C CA . ASP A 1 98 ? 5.304 -6.942 -18.982 1.00 97.38 98 ASP A CA 1
ATOM 839 C C . ASP A 1 98 ? 6.392 -7.613 -18.143 1.00 97.38 98 ASP A C 1
ATOM 841 O O . ASP A 1 98 ? 6.115 -8.132 -17.063 1.00 97.38 98 ASP A O 1
ATOM 845 N N . GLU A 1 99 ? 7.643 -7.546 -18.601 1.00 97.56 99 GLU A N 1
ATOM 846 C CA . GLU A 1 99 ? 8.788 -8.043 -17.843 1.00 97.56 99 GLU A CA 1
ATOM 847 C C . GLU A 1 99 ? 8.979 -7.248 -16.547 1.00 97.56 99 GLU A C 1
ATOM 849 O O . GLU A 1 99 ? 9.162 -7.838 -15.482 1.00 97.56 99 GLU A O 1
ATOM 854 N N . THR A 1 100 ? 8.889 -5.917 -16.611 1.00 97.56 100 THR A N 1
ATOM 855 C CA . THR A 1 100 ? 8.965 -5.046 -15.434 1.00 97.56 100 THR A CA 1
ATOM 856 C C . THR A 1 100 ? 7.882 -5.391 -14.419 1.00 97.56 100 THR A C 1
ATOM 858 O O . THR A 1 100 ? 8.195 -5.577 -13.244 1.00 97.56 100 THR A O 1
ATOM 861 N N . VAL A 1 101 ? 6.627 -5.526 -14.859 1.00 98.00 101 VAL A N 1
ATOM 862 C CA . VAL A 1 101 ? 5.508 -5.905 -13.982 1.00 98.00 101 VAL A CA 1
ATOM 863 C C . VAL A 1 101 ? 5.767 -7.262 -13.335 1.00 98.00 101 VAL A C 1
ATOM 865 O O . VAL A 1 101 ? 5.668 -7.369 -12.117 1.00 98.00 101 VAL A O 1
ATOM 868 N N . ASN A 1 102 ? 6.175 -8.272 -14.108 1.00 98.38 102 ASN A N 1
ATOM 869 C CA . ASN A 1 102 ? 6.470 -9.604 -13.572 1.00 98.38 102 ASN A CA 1
ATOM 870 C C . ASN A 1 102 ? 7.576 -9.565 -12.511 1.00 98.38 102 ASN A C 1
ATOM 872 O O . ASN A 1 102 ? 7.430 -10.154 -11.443 1.00 98.38 102 ASN A O 1
ATOM 876 N N . ARG A 1 103 ? 8.672 -8.843 -12.774 1.00 98.00 103 ARG A N 1
ATOM 877 C CA . ARG A 1 103 ? 9.790 -8.708 -11.828 1.00 98.00 103 ARG A CA 1
ATOM 878 C C . ARG A 1 103 ? 9.366 -8.017 -10.534 1.00 98.00 103 ARG A C 1
ATOM 880 O O . ARG A 1 103 ? 9.770 -8.447 -9.457 1.00 98.00 103 ARG A O 1
ATOM 887 N N . LEU A 1 104 ? 8.561 -6.961 -10.634 1.00 98.00 104 LEU A N 1
ATOM 888 C CA . LEU A 1 104 ? 8.058 -6.239 -9.467 1.00 98.00 104 LEU A CA 1
ATOM 889 C C . LEU A 1 104 ? 7.076 -7.086 -8.655 1.00 98.00 104 LEU A C 1
ATOM 891 O O . LEU A 1 104 ? 7.205 -7.118 -7.437 1.00 98.00 104 LEU A O 1
ATOM 895 N N . ILE A 1 105 ? 6.166 -7.817 -9.310 1.00 98.31 105 ILE A N 1
ATOM 896 C CA . ILE A 1 105 ? 5.255 -8.754 -8.638 1.00 98.31 105 ILE A CA 1
ATOM 897 C C . ILE A 1 105 ? 6.057 -9.800 -7.862 1.00 98.31 105 ILE A C 1
ATOM 899 O O . ILE A 1 105 ? 5.877 -9.921 -6.654 1.00 98.31 105 ILE A O 1
ATOM 903 N N . LEU A 1 106 ? 7.009 -10.475 -8.518 1.00 97.94 106 LEU A N 1
ATOM 904 C CA . LEU A 1 106 ? 7.849 -11.489 -7.871 1.00 97.94 106 LEU A CA 1
ATOM 905 C C . LEU A 1 106 ? 8.607 -10.927 -6.663 1.00 97.94 106 LEU A C 1
ATOM 907 O O . LEU A 1 106 ? 8.696 -11.582 -5.628 1.00 97.94 106 LEU A O 1
ATOM 911 N N . LEU A 1 107 ? 9.135 -9.705 -6.774 1.00 97.12 107 LEU A N 1
ATOM 912 C CA . LEU A 1 107 ? 9.847 -9.059 -5.676 1.00 97.12 107 LEU A CA 1
ATOM 913 C C . LEU A 1 107 ? 8.915 -8.660 -4.521 1.00 97.12 107 LEU A C 1
ATOM 915 O O . LEU A 1 107 ? 9.312 -8.752 -3.361 1.00 97.12 107 LEU A O 1
ATOM 919 N N . SER A 1 108 ? 7.694 -8.215 -4.815 1.00 97.06 108 SER A N 1
ATOM 920 C CA . SER A 1 108 ? 6.677 -7.897 -3.807 1.00 97.06 108 SER A CA 1
ATOM 921 C C . SER A 1 108 ? 6.168 -9.139 -3.074 1.00 97.06 108 SER A C 1
ATOM 923 O O . SER A 1 108 ? 5.923 -9.070 -1.870 1.00 97.06 108 SER A O 1
ATOM 925 N N . GLU A 1 109 ? 6.027 -10.267 -3.766 1.00 96.12 109 GLU A N 1
ATOM 926 C CA . GLU A 1 109 ? 5.486 -11.512 -3.209 1.00 96.12 109 GLU A CA 1
ATOM 927 C C . GLU A 1 109 ? 6.545 -12.307 -2.432 1.00 96.12 109 GLU A C 1
ATOM 929 O O . GLU A 1 109 ? 6.311 -12.688 -1.287 1.00 96.12 109 GLU A O 1
ATOM 934 N N . TYR A 1 110 ? 7.735 -12.484 -3.015 1.00 95.56 110 TYR A N 1
ATOM 935 C CA . TYR A 1 110 ? 8.769 -13.400 -2.513 1.00 95.56 110 TYR A CA 1
ATOM 936 C C . TYR A 1 110 ? 10.041 -12.701 -2.016 1.00 95.56 110 TYR A C 1
ATOM 938 O O . TYR A 1 110 ? 11.041 -13.359 -1.749 1.00 95.56 110 TYR A O 1
ATOM 946 N N . GLY A 1 111 ? 10.059 -11.369 -1.924 1.00 93.19 111 GLY A N 1
ATOM 947 C CA . GLY A 1 111 ? 11.227 -10.652 -1.416 1.00 93.19 111 GLY A CA 1
ATOM 948 C C . GLY A 1 111 ? 11.472 -10.932 0.069 1.00 93.19 111 GLY A C 1
ATOM 949 O O . GLY A 1 111 ? 10.604 -10.669 0.892 1.00 93.19 111 GLY A O 1
ATOM 950 N N . ASP A 1 112 ? 12.677 -11.369 0.436 1.00 89.19 112 ASP A N 1
ATOM 951 C CA . ASP A 1 112 ? 13.013 -11.689 1.837 1.00 89.19 112 ASP A CA 1
ATOM 952 C C . ASP A 1 112 ? 12.963 -10.469 2.773 1.00 89.19 112 ASP A C 1
ATOM 954 O O . ASP A 1 112 ? 12.762 -10.586 3.982 1.00 89.19 112 ASP A O 1
ATOM 958 N N . LEU A 1 113 ? 13.162 -9.272 2.216 1.00 90.62 113 LEU A N 1
ATOM 959 C CA . LEU A 1 113 ? 13.250 -8.026 2.967 1.00 90.62 113 LEU A CA 1
ATOM 960 C C . LEU A 1 113 ? 12.051 -7.131 2.675 1.00 90.62 113 LEU A C 1
ATOM 962 O O . LEU A 1 113 ? 11.816 -6.731 1.532 1.00 90.62 113 LEU A O 1
ATOM 966 N N . SER A 1 114 ? 11.346 -6.719 3.732 1.00 91.00 114 SER A N 1
ATOM 967 C CA . SER A 1 114 ? 10.177 -5.835 3.628 1.00 91.00 114 SER A CA 1
ATOM 968 C C . SER A 1 114 ? 10.477 -4.537 2.877 1.00 91.00 114 SER A C 1
ATOM 970 O O . SER A 1 114 ? 9.639 -4.076 2.109 1.00 91.00 114 SER A O 1
ATOM 972 N N . CYS A 1 115 ? 11.682 -3.973 3.009 1.00 88.50 115 CYS A N 1
ATOM 973 C CA . CYS A 1 115 ? 12.077 -2.761 2.287 1.00 88.50 115 CYS A CA 1
ATOM 974 C C . CYS A 1 115 ? 12.095 -2.943 0.757 1.00 88.50 115 CYS A C 1
ATOM 976 O O . CYS A 1 115 ? 11.702 -2.027 0.030 1.00 88.50 115 CYS A O 1
ATOM 978 N N . HIS A 1 116 ? 12.505 -4.116 0.259 1.00 92.12 116 HIS A N 1
ATOM 979 C CA . HIS A 1 116 ? 12.504 -4.423 -1.174 1.00 92.12 116 HIS A CA 1
ATOM 980 C C . HIS A 1 116 ? 11.080 -4.627 -1.681 1.00 92.12 116 HIS A C 1
ATOM 982 O O . HIS A 1 116 ? 10.730 -4.081 -2.725 1.00 92.12 116 HIS A O 1
ATOM 988 N N . ARG A 1 117 ? 10.243 -5.325 -0.904 1.00 96.00 117 ARG A N 1
ATOM 989 C CA . ARG A 1 117 ? 8.816 -5.516 -1.208 1.00 96.00 117 ARG A CA 1
ATOM 990 C C . ARG A 1 117 ? 8.074 -4.179 -1.271 1.00 96.00 117 ARG A C 1
ATOM 992 O O . ARG A 1 117 ? 7.345 -3.919 -2.224 1.00 96.00 117 ARG A O 1
ATOM 999 N N . ILE A 1 118 ? 8.325 -3.298 -0.299 1.00 94.12 118 ILE A N 1
ATOM 1000 C CA . ILE A 1 118 ? 7.754 -1.946 -0.218 1.00 94.12 118 ILE A CA 1
ATOM 1001 C C . ILE A 1 118 ? 8.106 -1.118 -1.447 1.00 94.12 118 ILE A C 1
ATOM 1003 O O . ILE A 1 118 ? 7.222 -0.506 -2.039 1.00 94.12 118 ILE A O 1
ATOM 1007 N N . GLY A 1 119 ? 9.374 -1.080 -1.864 1.00 89.75 119 GLY A N 1
ATOM 1008 C CA . GLY A 1 119 ? 9.684 -0.283 -3.050 1.00 89.75 119 GLY A CA 1
ATOM 1009 C C . GLY A 1 119 ? 9.321 -0.952 -4.361 1.00 89.75 119 GLY A C 1
ATOM 1010 O O . GLY A 1 119 ? 9.154 -0.242 -5.345 1.00 89.75 119 GLY A O 1
ATOM 1011 N N . ALA A 1 120 ? 9.122 -2.271 -4.388 1.00 96.69 120 ALA A N 1
ATOM 1012 C CA . ALA A 1 120 ? 8.479 -2.918 -5.523 1.00 96.69 120 ALA A CA 1
ATOM 1013 C C . ALA A 1 120 ? 7.016 -2.461 -5.658 1.00 96.69 120 ALA A C 1
ATOM 1015 O O . ALA A 1 120 ? 6.605 -2.056 -6.742 1.00 96.69 120 ALA A O 1
ATOM 1016 N N . LEU A 1 121 ? 6.270 -2.388 -4.549 1.00 97.50 121 LEU A N 1
ATOM 1017 C CA . LEU A 1 121 ? 4.912 -1.826 -4.528 1.00 97.50 121 LEU A CA 1
ATOM 1018 C C . LEU A 1 121 ? 4.901 -0.342 -4.908 1.00 97.50 121 LEU A C 1
ATOM 1020 O O . LEU A 1 121 ? 4.089 0.089 -5.724 1.00 97.50 121 LEU A O 1
ATOM 1024 N N . TYR A 1 122 ? 5.844 0.442 -4.388 1.00 94.81 122 TYR A N 1
ATOM 1025 C CA . TYR A 1 122 ? 5.972 1.848 -4.762 1.00 94.81 122 TYR A CA 1
ATOM 1026 C C . TYR A 1 122 ? 6.305 2.020 -6.254 1.00 94.81 122 TYR A C 1
ATOM 1028 O O . TYR A 1 122 ? 5.732 2.879 -6.919 1.00 94.81 122 TYR A O 1
ATOM 1036 N N . ALA A 1 123 ? 7.167 1.173 -6.819 1.00 94.75 123 ALA A N 1
ATOM 1037 C CA . ALA A 1 123 ? 7.430 1.141 -8.255 1.00 94.75 123 ALA A CA 1
ATOM 1038 C C . ALA A 1 123 ? 6.170 0.787 -9.067 1.00 94.75 123 ALA A C 1
ATOM 1040 O O . ALA A 1 123 ? 5.864 1.477 -10.039 1.00 94.75 123 ALA A O 1
ATOM 1041 N N . LEU A 1 124 ? 5.399 -0.225 -8.647 1.00 97.19 124 LEU A N 1
ATOM 1042 C CA . LEU A 1 124 ? 4.113 -0.574 -9.269 1.00 97.19 124 LEU A CA 1
ATOM 1043 C C . LEU A 1 124 ? 3.127 0.601 -9.228 1.00 97.19 124 LEU A C 1
ATOM 1045 O O . LEU A 1 124 ? 2.445 0.869 -10.221 1.00 97.19 124 LEU A O 1
ATOM 1049 N N . LYS A 1 125 ? 3.104 1.353 -8.122 1.00 95.12 125 LYS A N 1
ATOM 1050 C CA . LYS A 1 125 ? 2.329 2.590 -8.005 1.00 95.12 125 LYS A CA 1
ATOM 1051 C C . LYS A 1 125 ? 2.721 3.601 -9.078 1.00 95.12 125 LYS A C 1
ATOM 1053 O O . LYS A 1 125 ? 1.863 4.068 -9.822 1.00 95.12 125 LYS A O 1
ATOM 1058 N N . LEU A 1 126 ? 4.015 3.906 -9.188 1.00 92.44 126 LEU A N 1
ATOM 1059 C CA . LEU A 1 126 ? 4.542 4.904 -10.124 1.00 92.44 126 LEU A CA 1
ATOM 1060 C C . LEU A 1 126 ? 4.290 4.552 -11.592 1.00 92.44 126 LEU A C 1
ATOM 1062 O O . LEU A 1 126 ? 4.074 5.454 -12.399 1.00 92.44 126 LEU A O 1
ATOM 1066 N N . LEU A 1 127 ? 4.277 3.262 -11.937 1.00 93.19 127 LEU A N 1
ATOM 1067 C CA . LEU A 1 127 ? 3.966 2.815 -13.296 1.00 93.19 127 LEU A CA 1
ATOM 1068 C C . LEU A 1 127 ? 2.509 3.102 -13.703 1.00 93.19 127 LEU A C 1
ATOM 1070 O O . LEU A 1 127 ? 2.221 3.150 -14.898 1.00 93.19 127 LEU A O 1
ATOM 1074 N N . ARG A 1 128 ? 1.595 3.303 -12.737 1.00 92.75 128 ARG A N 1
ATOM 1075 C CA . ARG A 1 128 ? 0.170 3.625 -12.962 1.00 92.75 128 ARG A CA 1
ATOM 1076 C C . ARG A 1 128 ? -0.535 2.666 -13.928 1.00 92.75 128 ARG A C 1
ATOM 1078 O O . ARG A 1 128 ? -1.382 3.061 -14.730 1.00 92.75 128 ARG A O 1
ATOM 1085 N N . LEU A 1 129 ? -0.166 1.389 -13.874 1.00 92.62 129 LEU A N 1
ATOM 1086 C CA . LEU A 1 129 ? -0.715 0.359 -14.749 1.00 92.62 129 LEU A CA 1
ATOM 1087 C C . LEU A 1 129 ? -1.971 -0.251 -14.129 1.00 92.62 129 LEU A C 1
ATOM 1089 O O . LEU A 1 129 ? -1.923 -0.771 -13.019 1.00 92.62 129 LEU A O 1
ATOM 1093 N N . LYS A 1 130 ? -3.072 -0.254 -14.887 1.00 94.75 130 LYS A N 1
ATOM 1094 C CA . LYS A 1 130 ? -4.317 -0.958 -14.539 1.00 94.75 130 LYS A CA 1
ATOM 1095 C C . LYS A 1 130 ? -4.253 -2.439 -14.947 1.00 94.75 130 LYS A C 1
ATOM 1097 O O . LYS A 1 130 ? -5.053 -2.899 -15.754 1.00 94.75 130 LYS A O 1
ATOM 1102 N N . ASP A 1 131 ? -3.243 -3.155 -14.463 1.00 96.69 131 ASP A N 1
ATOM 1103 C CA . ASP A 1 131 ? -3.062 -4.592 -14.716 1.00 96.69 131 ASP A CA 1
ATOM 1104 C C . ASP A 1 131 ? -3.746 -5.411 -13.613 1.00 96.69 131 ASP A C 1
ATOM 1106 O O . ASP A 1 131 ? -3.500 -5.172 -12.430 1.00 96.69 131 ASP A O 1
ATOM 1110 N N . GLN A 1 132 ? -4.585 -6.381 -13.989 1.00 97.56 132 GLN A N 1
ATOM 1111 C CA . GLN A 1 132 ? -5.329 -7.204 -13.030 1.00 97.56 132 GLN A CA 1
ATOM 1112 C C . GLN A 1 132 ? -4.402 -7.968 -12.075 1.00 97.56 132 GLN A C 1
ATOM 1114 O O . GLN A 1 132 ? -4.700 -8.081 -10.894 1.00 97.56 132 GLN A O 1
ATOM 1119 N N . ARG A 1 133 ? -3.225 -8.401 -12.542 1.00 98.12 133 ARG A N 1
ATOM 1120 C CA . ARG A 1 133 ? -2.255 -9.130 -11.710 1.00 98.12 133 ARG A CA 1
ATOM 1121 C C . ARG A 1 133 ? -1.704 -8.258 -10.584 1.00 98.12 133 ARG A C 1
ATOM 1123 O O . ARG A 1 133 ? -1.414 -8.753 -9.502 1.00 98.12 133 ARG A O 1
ATOM 1130 N N . ILE A 1 134 ? -1.563 -6.953 -10.838 1.00 98.38 134 ILE A N 1
ATOM 1131 C CA . ILE A 1 134 ? -1.147 -5.984 -9.816 1.00 98.38 134 ILE A CA 1
ATOM 1132 C C . ILE A 1 134 ? -2.271 -5.802 -8.794 1.00 98.38 134 ILE A C 1
ATOM 1134 O O . ILE A 1 134 ? -1.984 -5.743 -7.601 1.00 98.38 134 ILE A O 1
ATOM 1138 N N . PHE A 1 135 ? -3.528 -5.727 -9.246 1.00 98.44 135 PHE A N 1
ATOM 1139 C CA . PHE A 1 135 ? -4.679 -5.640 -8.348 1.00 98.44 135 PHE A CA 1
ATOM 1140 C C . PHE A 1 135 ? -4.752 -6.855 -7.419 1.00 98.44 135 PHE A C 1
ATOM 1142 O O . PHE A 1 135 ? -4.762 -6.665 -6.206 1.00 98.44 135 PHE A O 1
ATOM 1149 N N . ASP A 1 136 ? -4.721 -8.070 -7.972 1.00 98.44 136 ASP A N 1
ATOM 1150 C CA . ASP A 1 136 ? -4.838 -9.321 -7.209 1.00 98.44 136 ASP A CA 1
ATOM 1151 C C . ASP A 1 136 ? -3.705 -9.451 -6.177 1.00 98.44 136 ASP A C 1
ATOM 1153 O O . ASP A 1 136 ? -3.936 -9.780 -5.012 1.00 98.44 136 ASP A O 1
ATOM 1157 N N . LEU A 1 137 ? -2.470 -9.114 -6.575 1.00 98.44 137 LEU A N 1
ATOM 1158 C CA . LEU A 1 137 ? -1.331 -9.044 -5.660 1.00 98.44 137 LEU A CA 1
ATOM 1159 C C . LEU A 1 137 ? -1.594 -8.054 -4.517 1.00 98.44 137 LEU A C 1
ATOM 1161 O O . LEU A 1 137 ? -1.390 -8.384 -3.350 1.00 98.44 137 LEU A O 1
ATOM 1165 N N . CYS A 1 138 ? -2.006 -6.826 -4.838 1.00 98.44 138 CYS A N 1
ATOM 1166 C CA . CYS A 1 138 ? -2.181 -5.784 -3.831 1.00 98.44 138 CYS A CA 1
ATOM 1167 C C . CYS A 1 138 ? -3.368 -6.071 -2.906 1.00 98.44 138 CYS A C 1
ATOM 1169 O O . CYS A 1 138 ? -3.283 -5.761 -1.723 1.00 98.44 138 CYS A O 1
ATOM 1171 N N . GLU A 1 139 ? -4.443 -6.684 -3.407 1.00 98.38 139 GLU A N 1
ATOM 1172 C CA . GLU A 1 139 ? -5.564 -7.158 -2.592 1.00 98.38 139 GLU A CA 1
ATOM 1173 C C . GLU A 1 139 ? -5.085 -8.184 -1.561 1.00 98.38 139 GLU A C 1
ATOM 1175 O O . GLU A 1 139 ? -5.281 -7.987 -0.360 1.00 98.38 139 GLU A O 1
ATOM 1180 N N . ASN A 1 140 ? -4.375 -9.222 -2.009 1.00 98.38 140 ASN A N 1
ATOM 1181 C CA . ASN A 1 140 ? -3.839 -10.251 -1.120 1.00 98.38 140 ASN A CA 1
ATOM 1182 C C . ASN A 1 140 ? -2.890 -9.654 -0.074 1.00 98.38 140 ASN A C 1
ATOM 1184 O O . ASN A 1 140 ? -3.027 -9.913 1.121 1.00 98.38 140 ASN A O 1
ATOM 1188 N N . LEU A 1 141 ? -1.951 -8.805 -0.500 1.00 98.06 141 LEU A N 1
ATOM 1189 C CA . LEU A 1 141 ? -1.003 -8.174 0.415 1.00 98.06 141 LEU A CA 1
ATOM 1190 C C . LEU A 1 141 ? -1.691 -7.241 1.415 1.00 98.06 141 LEU A C 1
ATOM 1192 O O . LEU A 1 141 ? -1.351 -7.280 2.592 1.00 98.06 141 LEU A O 1
ATOM 1196 N N . ALA A 1 142 ? -2.669 -6.440 0.989 1.00 97.62 142 ALA A N 1
ATOM 1197 C CA . ALA A 1 142 ? -3.411 -5.549 1.877 1.00 97.62 142 ALA A CA 1
ATOM 1198 C C . ALA A 1 142 ? -4.190 -6.311 2.962 1.00 97.62 142 ALA A C 1
ATOM 1200 O O . ALA A 1 142 ? -4.328 -5.810 4.075 1.00 97.62 142 ALA A O 1
ATOM 1201 N N . ILE A 1 143 ? -4.678 -7.514 2.649 1.00 96.38 143 ILE A N 1
ATOM 1202 C CA . ILE A 1 143 ? -5.494 -8.330 3.555 1.00 96.38 143 ILE A CA 1
ATOM 1203 C C . ILE A 1 143 ? -4.631 -9.170 4.500 1.00 96.38 143 ILE A C 1
ATOM 1205 O O . ILE A 1 143 ? -4.900 -9.217 5.700 1.00 96.38 143 ILE A O 1
ATOM 1209 N N . SER A 1 144 ? -3.618 -9.865 3.974 1.00 96.00 144 SER A N 1
ATOM 1210 C CA . SER A 1 144 ? -2.962 -10.958 4.704 1.00 96.00 144 SER A CA 1
ATOM 1211 C C . SER A 1 144 ? -1.486 -10.750 5.024 1.00 96.00 144 SER A C 1
ATOM 1213 O O . SER A 1 144 ? -0.916 -11.582 5.730 1.00 96.00 144 SER A O 1
ATOM 1215 N N . ASP A 1 145 ? -0.830 -9.690 4.536 1.00 97.06 145 ASP A N 1
ATOM 1216 C CA . ASP A 1 145 ? 0.601 -9.532 4.807 1.00 97.06 145 ASP A CA 1
ATOM 1217 C C . ASP A 1 145 ? 0.881 -9.268 6.292 1.00 97.06 145 ASP A C 1
ATOM 1219 O O . ASP A 1 145 ? 0.243 -8.430 6.934 1.00 97.06 145 ASP A O 1
ATOM 1223 N N . HIS A 1 146 ? 1.877 -9.950 6.855 1.00 95.25 146 HIS A N 1
ATOM 1224 C CA . HIS A 1 146 ? 2.250 -9.769 8.257 1.00 95.25 146 HIS A CA 1
ATOM 1225 C C . HIS A 1 146 ? 2.903 -8.412 8.534 1.00 95.25 146 HIS A C 1
ATOM 1227 O O . HIS A 1 146 ? 2.812 -7.910 9.656 1.00 95.25 146 HIS A O 1
ATOM 1233 N N . ASN A 1 147 ? 3.553 -7.804 7.541 1.00 95.50 147 ASN A N 1
ATOM 1234 C CA . ASN A 1 147 ? 4.238 -6.534 7.695 1.00 95.50 147 ASN A CA 1
ATOM 1235 C C . ASN A 1 147 ? 3.267 -5.351 7.469 1.00 95.50 147 ASN A C 1
ATOM 1237 O O . ASN A 1 147 ? 2.783 -5.165 6.350 1.00 95.50 147 ASN A O 1
ATOM 1241 N N . PRO A 1 148 ? 3.021 -4.502 8.487 1.00 95.75 148 PRO A N 1
ATOM 1242 C CA . PRO A 1 148 ? 2.090 -3.378 8.371 1.00 95.75 148 PRO A CA 1
ATOM 1243 C C . PRO A 1 148 ? 2.457 -2.374 7.268 1.00 95.75 148 PRO A C 1
ATOM 1245 O O . PRO A 1 148 ? 1.580 -1.871 6.571 1.00 95.75 148 PRO A O 1
ATOM 1248 N N . ASP A 1 149 ? 3.750 -2.111 7.054 1.00 93.94 149 ASP A N 1
ATOM 1249 C CA . ASP A 1 149 ? 4.191 -1.187 6.006 1.00 93.94 149 ASP A CA 1
ATOM 1250 C C . ASP A 1 149 ? 3.945 -1.763 4.603 1.00 93.94 149 ASP A C 1
ATOM 1252 O O . ASP A 1 149 ? 3.606 -1.016 3.688 1.00 93.94 149 ASP A O 1
ATOM 1256 N N . VAL A 1 150 ? 4.085 -3.082 4.422 1.00 96.56 150 VAL A N 1
ATOM 1257 C CA . VAL A 1 150 ? 3.748 -3.752 3.153 1.00 96.56 150 VAL A CA 1
ATOM 1258 C C . VAL A 1 150 ? 2.245 -3.663 2.895 1.00 96.56 150 VAL A C 1
ATOM 1260 O O . VAL A 1 150 ? 1.860 -3.258 1.797 1.00 96.56 150 VAL A O 1
ATOM 1263 N N . ARG A 1 151 ? 1.402 -3.954 3.902 1.00 97.44 151 ARG A N 1
ATOM 1264 C CA . ARG A 1 151 ? -0.062 -3.803 3.788 1.00 97.44 151 ARG A CA 1
ATOM 1265 C C . ARG A 1 151 ? -0.447 -2.388 3.376 1.00 97.44 151 ARG A C 1
ATOM 1267 O O . ARG A 1 151 ? -1.160 -2.207 2.393 1.00 97.44 151 ARG A O 1
ATOM 1274 N N . TYR A 1 152 ? 0.082 -1.385 4.077 1.00 96.62 152 TYR A N 1
ATOM 1275 C CA . TYR A 1 152 ? -0.169 0.020 3.763 1.00 96.62 152 TYR A CA 1
ATOM 1276 C C . TYR A 1 152 ? 0.213 0.366 2.320 1.00 96.62 152 TYR A C 1
ATOM 1278 O O . TYR A 1 152 ? -0.566 0.987 1.602 1.00 96.62 152 TYR A O 1
ATOM 1286 N N . GLN A 1 153 ? 1.397 -0.051 1.867 1.00 96.88 153 GLN A N 1
ATOM 1287 C CA . GLN A 1 153 ? 1.842 0.259 0.509 1.00 96.88 153 GLN A CA 1
ATOM 1288 C C . GLN A 1 153 ? 0.994 -0.441 -0.553 1.00 96.88 153 GLN A C 1
ATOM 1290 O O . GLN A 1 153 ? 0.725 0.154 -1.594 1.00 96.88 153 GLN A O 1
ATOM 1295 N N . ALA A 1 154 ? 0.515 -1.658 -0.287 1.00 98.00 154 ALA A N 1
ATOM 1296 C CA . ALA A 1 154 ? -0.425 -2.343 -1.166 1.00 98.00 154 ALA A CA 1
ATOM 1297 C C . ALA A 1 154 ? -1.763 -1.585 -1.255 1.00 98.00 154 ALA A C 1
ATOM 1299 O O . ALA A 1 154 ? -2.263 -1.342 -2.354 1.00 98.00 154 ALA A O 1
ATOM 1300 N N . VAL A 1 155 ? -2.293 -1.111 -0.122 1.00 97.00 155 VAL A N 1
ATOM 1301 C CA . VAL A 1 155 ? -3.485 -0.246 -0.088 1.00 97.00 155 VAL A CA 1
ATOM 1302 C C . VAL A 1 155 ? -3.256 1.045 -0.870 1.00 97.00 155 VAL A C 1
ATOM 1304 O O . VAL A 1 155 ? -4.107 1.439 -1.662 1.00 97.00 155 VAL A O 1
ATOM 1307 N N . ASN A 1 156 ? -2.094 1.677 -0.720 1.00 95.06 156 ASN A N 1
ATOM 1308 C CA . ASN A 1 156 ? -1.767 2.907 -1.434 1.00 95.06 156 ASN A CA 1
ATOM 1309 C C . ASN A 1 156 ? -1.729 2.690 -2.965 1.00 95.06 156 ASN A C 1
ATOM 1311 O O . ASN A 1 156 ? -2.232 3.524 -3.715 1.00 95.06 156 ASN A O 1
ATOM 1315 N N . VAL A 1 157 ? -1.239 1.538 -3.449 1.00 96.94 157 VAL A N 1
ATOM 1316 C CA . VAL A 1 157 ? -1.347 1.157 -4.874 1.00 96.94 157 VAL A CA 1
ATOM 1317 C C . VAL A 1 157 ? -2.813 1.015 -5.305 1.00 96.94 157 VAL A C 1
ATOM 1319 O O . VAL A 1 157 ? -3.185 1.508 -6.372 1.00 96.94 157 VAL A O 1
ATOM 1322 N N . LEU A 1 158 ? -3.654 0.368 -4.492 1.00 96.56 158 LEU A N 1
ATOM 1323 C CA . LEU A 1 158 ? -5.082 0.184 -4.781 1.00 96.56 158 LEU A CA 1
ATOM 1324 C C . LEU A 1 158 ? -5.846 1.514 -4.839 1.00 96.56 158 LEU A C 1
ATOM 1326 O O . LEU A 1 158 ? -6.694 1.695 -5.718 1.00 96.56 158 LEU A O 1
ATOM 1330 N N . ILE A 1 159 ? -5.538 2.435 -3.924 1.00 92.81 159 ILE A N 1
ATOM 1331 C CA . ILE A 1 159 ? -6.108 3.785 -3.881 1.00 92.81 159 ILE A CA 1
ATOM 1332 C C . ILE A 1 159 ? -5.675 4.578 -5.110 1.00 92.81 159 ILE A C 1
ATOM 1334 O O . ILE A 1 159 ? -6.512 5.207 -5.737 1.00 92.81 159 ILE A O 1
ATOM 1338 N N . GLU A 1 160 ? -4.405 4.555 -5.503 1.00 92.00 160 GLU A N 1
ATOM 1339 C CA . GLU A 1 160 ? -3.935 5.413 -6.597 1.00 92.00 160 GLU A CA 1
ATOM 1340 C C . GLU A 1 160 ? -4.288 4.867 -7.987 1.00 92.00 160 GLU A C 1
ATOM 1342 O O . GLU A 1 160 ? -4.740 5.614 -8.858 1.00 92.00 160 GLU A O 1
ATOM 1347 N N . ASN A 1 161 ? -4.132 3.558 -8.200 1.00 95.00 161 ASN A N 1
ATOM 1348 C CA . ASN A 1 161 ? -4.199 2.966 -9.539 1.00 95.00 161 ASN A CA 1
ATOM 1349 C C . ASN A 1 161 ? -5.532 2.264 -9.842 1.00 95.00 161 ASN A C 1
ATOM 1351 O O . ASN A 1 161 ? -5.901 2.139 -11.013 1.00 95.00 161 ASN A O 1
ATOM 1355 N N . PHE A 1 162 ? -6.272 1.828 -8.816 1.00 95.44 162 PHE A N 1
ATOM 1356 C CA . PHE A 1 162 ? -7.432 0.935 -8.962 1.00 95.44 162 PHE A CA 1
ATOM 1357 C C . PHE A 1 162 ? -8.707 1.473 -8.310 1.00 95.44 162 PHE A C 1
ATOM 1359 O O . PHE A 1 162 ? -9.559 0.697 -7.874 1.00 95.44 162 PHE A O 1
ATOM 1366 N N . LYS A 1 163 ? -8.862 2.803 -8.296 1.00 89.50 163 LYS A N 1
ATOM 1367 C CA . LYS A 1 163 ? -9.968 3.516 -7.635 1.00 89.50 163 LYS A CA 1
ATOM 1368 C C . LYS A 1 163 ? -11.353 2.911 -7.875 1.00 89.50 163 LYS A C 1
ATOM 1370 O O . LYS A 1 163 ? -12.167 2.767 -6.963 1.00 89.50 163 LYS A O 1
ATOM 1375 N N . ASP A 1 164 ? -11.601 2.539 -9.123 1.00 89.38 164 ASP A N 1
ATOM 1376 C CA . ASP A 1 164 ? -12.909 2.096 -9.599 1.00 89.38 164 ASP A CA 1
ATOM 1377 C C . ASP A 1 164 ? -13.318 0.724 -9.032 1.00 89.38 164 ASP A C 1
ATOM 1379 O O . ASP A 1 164 ? -14.506 0.431 -8.905 1.00 89.38 164 ASP A O 1
ATOM 1383 N N . ILE A 1 165 ? -12.341 -0.121 -8.684 1.00 94.25 165 ILE A N 1
ATOM 1384 C CA . ILE A 1 165 ? -12.564 -1.530 -8.319 1.00 94.25 165 ILE A CA 1
ATOM 1385 C C . ILE A 1 165 ? -12.097 -1.880 -6.900 1.00 94.25 165 ILE A C 1
ATOM 1387 O O . ILE A 1 165 ? -12.522 -2.895 -6.352 1.00 94.25 165 ILE A O 1
ATOM 1391 N N . SER A 1 166 ? -11.287 -1.031 -6.259 1.00 94.44 166 SER A N 1
ATOM 1392 C CA . SER A 1 166 ? -10.711 -1.296 -4.935 1.00 94.44 166 SER A CA 1
ATOM 1393 C C . SER A 1 166 ? -11.680 -1.105 -3.765 1.00 94.44 166 SER A C 1
ATOM 1395 O O . SER A 1 166 ? -11.356 -1.492 -2.646 1.00 94.44 166 SER A O 1
ATOM 1397 N N . LEU A 1 167 ? -12.894 -0.585 -3.991 1.00 92.38 167 LEU A N 1
ATOM 1398 C CA . LEU A 1 167 ? -13.838 -0.221 -2.923 1.00 92.38 167 LEU A CA 1
ATOM 1399 C C . LEU A 1 167 ? -14.133 -1.364 -1.937 1.00 92.38 167 LEU A C 1
ATOM 1401 O O . LEU A 1 167 ? -14.218 -1.134 -0.732 1.00 92.38 167 LEU A O 1
ATOM 1405 N N . LYS A 1 168 ? -14.283 -2.598 -2.436 1.00 93.75 168 LYS A N 1
ATOM 1406 C CA . LYS A 1 168 ? -14.539 -3.774 -1.586 1.00 93.75 168 LYS A CA 1
ATOM 1407 C C . LYS A 1 168 ? -13.343 -4.101 -0.692 1.00 93.75 168 LYS A C 1
ATOM 1409 O O . LYS A 1 168 ? -13.538 -4.382 0.488 1.00 93.75 168 LYS A O 1
ATOM 1414 N N . VAL A 1 169 ? -12.133 -4.020 -1.242 1.00 95.62 169 VAL A N 1
ATOM 1415 C CA . VAL A 1 169 ? -10.882 -4.262 -0.512 1.00 95.62 169 VAL A CA 1
ATOM 1416 C C . VAL A 1 169 ? -10.666 -3.174 0.530 1.00 95.62 169 VAL A C 1
ATOM 1418 O O . VAL A 1 169 ? -10.437 -3.480 1.692 1.00 95.62 169 VAL A O 1
ATOM 1421 N N . LEU A 1 170 ? -10.831 -1.904 0.144 1.00 94.50 170 LEU A N 1
ATOM 1422 C CA . LEU A 1 170 ? -10.705 -0.766 1.056 1.00 94.50 170 LEU A CA 1
ATOM 1423 C C . LEU A 1 170 ? -11.690 -0.865 2.217 1.00 94.50 170 LEU A C 1
ATOM 1425 O O . LEU A 1 170 ? -11.311 -0.616 3.357 1.00 94.50 170 LEU A O 1
ATOM 1429 N N . LYS A 1 171 ? -12.929 -1.288 1.943 1.00 93.31 171 LYS A N 1
ATOM 1430 C CA . LYS A 1 171 ? -13.907 -1.547 2.997 1.00 93.31 171 LYS A CA 1
ATOM 1431 C C . LYS A 1 171 ? -13.391 -2.589 3.988 1.00 93.31 171 LYS A C 1
ATOM 1433 O O . LYS A 1 171 ? -13.404 -2.344 5.189 1.00 93.31 171 LYS A O 1
ATOM 1438 N N . TRP A 1 172 ? -12.928 -3.730 3.480 1.00 95.25 172 TRP A N 1
ATOM 1439 C CA . TRP A 1 172 ? -12.403 -4.801 4.320 1.00 95.25 172 TRP A CA 1
ATOM 1440 C C . TRP A 1 172 ? -11.221 -4.315 5.167 1.00 95.25 172 TRP A C 1
ATOM 1442 O O . TRP A 1 172 ? -11.214 -4.507 6.377 1.00 95.25 172 TRP A O 1
ATOM 1452 N N . VAL A 1 173 ? -10.261 -3.615 4.561 1.00 94.94 173 VAL A N 1
ATOM 1453 C CA . VAL A 1 173 ? -9.095 -3.084 5.278 1.00 94.94 173 VAL A CA 1
ATOM 1454 C C . VAL A 1 173 ? -9.517 -2.099 6.373 1.00 94.94 173 VAL A C 1
ATOM 1456 O O . VAL A 1 173 ? -9.021 -2.190 7.488 1.00 94.94 173 VAL A O 1
ATOM 1459 N N . ILE A 1 174 ? -10.469 -1.201 6.113 1.00 92.69 174 ILE A N 1
ATOM 1460 C CA . ILE A 1 174 ? -10.987 -0.264 7.127 1.00 92.69 174 ILE A CA 1
ATOM 1461 C C . ILE A 1 174 ? -11.683 -0.999 8.284 1.00 92.69 174 ILE A C 1
ATOM 1463 O O . ILE A 1 174 ? -11.554 -0.593 9.440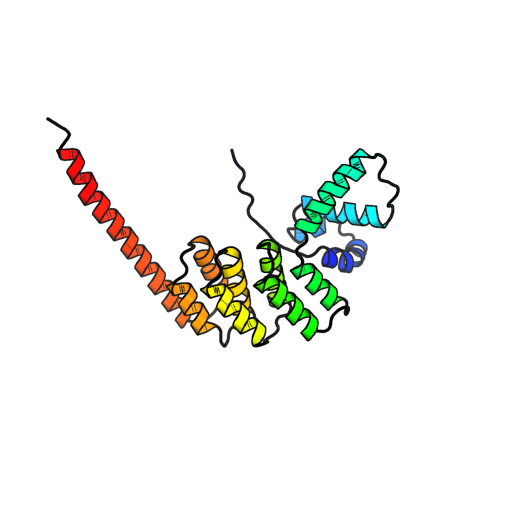 1.00 92.69 174 ILE A O 1
ATOM 1467 N N . ASP A 1 175 ? -12.409 -2.078 7.992 1.00 92.19 175 ASP A N 1
ATOM 1468 C CA . ASP A 1 175 ? -13.135 -2.852 9.001 1.00 92.19 175 ASP A CA 1
ATOM 1469 C C . ASP A 1 175 ? -12.202 -3.734 9.858 1.00 92.19 175 ASP A C 1
ATOM 1471 O O . ASP A 1 175 ? -12.514 -4.000 11.026 1.00 92.19 175 ASP A O 1
ATOM 1475 N N . PHE A 1 176 ? -11.066 -4.182 9.311 1.00 93.88 176 PHE A N 1
ATOM 1476 C CA . PHE A 1 176 ? -10.237 -5.231 9.918 1.00 93.88 176 PHE A CA 1
ATOM 1477 C C . PHE A 1 176 ? -8.760 -4.874 10.149 1.00 93.88 176 PHE A C 1
ATOM 1479 O O . PHE A 1 176 ? -8.052 -5.682 10.750 1.00 93.88 176 PHE A O 1
ATOM 1486 N N . GLU A 1 177 ? -8.270 -3.701 9.739 1.00 95.00 177 GLU A N 1
ATOM 1487 C CA . GLU A 1 177 ? -6.888 -3.298 10.025 1.00 95.00 177 GLU A CA 1
ATOM 1488 C C . GLU A 1 177 ? -6.672 -3.138 11.536 1.00 95.00 177 GLU A C 1
ATOM 1490 O O . GLU A 1 177 ? -7.383 -2.412 12.231 1.00 95.00 177 GLU A O 1
ATOM 1495 N N . VAL A 1 178 ? -5.664 -3.846 12.041 1.00 93.25 178 VAL A N 1
ATOM 1496 C CA . VAL A 1 178 ? -5.330 -3.919 13.469 1.00 93.25 178 VAL A CA 1
ATOM 1497 C C . VAL A 1 178 ? -4.223 -2.946 13.856 1.00 93.25 178 VAL A C 1
ATOM 1499 O O . VAL A 1 178 ? -4.070 -2.609 15.028 1.00 93.25 178 VAL A O 1
ATOM 1502 N N . SER A 1 179 ? -3.415 -2.508 12.890 1.00 93.75 179 SER A N 1
ATOM 1503 C CA . SER A 1 179 ? -2.368 -1.524 13.108 1.00 93.75 179 SER A CA 1
ATOM 1504 C C . SER A 1 179 ? -2.963 -0.125 13.051 1.00 93.75 179 SER A C 1
ATOM 1506 O O . SER A 1 179 ? -3.289 0.379 11.976 1.00 93.75 179 SER A O 1
ATOM 1508 N N . GLU A 1 180 ? -3.032 0.534 14.209 1.00 89.81 180 GLU A N 1
ATOM 1509 C CA . GLU A 1 180 ? -3.457 1.933 14.296 1.00 89.81 180 GLU A CA 1
ATOM 1510 C C . GLU A 1 180 ? -2.641 2.828 13.358 1.00 89.81 180 GLU A C 1
ATOM 1512 O O . GLU A 1 180 ? -3.198 3.698 12.699 1.00 89.81 180 GLU A O 1
ATOM 1517 N N . GLU A 1 181 ? -1.328 2.606 13.250 1.00 89.44 181 GLU A N 1
ATOM 1518 C CA . GLU A 1 181 ? -0.46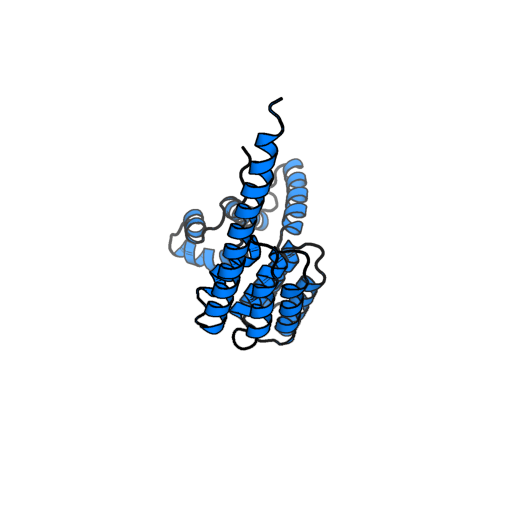3 3.388 12.363 1.00 89.44 181 GLU A CA 1
ATOM 1519 C C . GLU A 1 181 ? -0.868 3.240 10.890 1.00 89.44 181 GLU A C 1
ATOM 1521 O O . GLU A 1 181 ? -0.991 4.242 10.185 1.00 89.44 181 GLU A O 1
ATOM 1526 N N . VAL A 1 182 ? -1.100 2.008 10.422 1.00 91.12 182 VAL A N 1
ATOM 1527 C CA . VAL A 1 182 ? -1.546 1.761 9.041 1.00 91.12 182 VAL A CA 1
ATOM 1528 C C . VAL A 1 182 ? -2.911 2.385 8.809 1.00 91.12 182 VAL A C 1
ATOM 1530 O O . VAL A 1 182 ? -3.089 3.090 7.819 1.00 91.12 182 VAL A O 1
ATOM 1533 N N . PHE A 1 183 ? -3.843 2.196 9.743 1.00 91.12 183 PHE A N 1
ATOM 1534 C CA . PHE A 1 183 ? -5.175 2.775 9.653 1.00 91.12 183 PHE A CA 1
ATOM 1535 C C . PHE A 1 183 ? -5.117 4.301 9.508 1.00 91.12 183 PHE A C 1
ATOM 1537 O O . PHE A 1 183 ? -5.682 4.843 8.562 1.00 91.12 183 PHE A O 1
ATOM 1544 N N . HIS A 1 184 ? -4.356 5.000 10.357 1.00 89.00 184 HIS A N 1
ATOM 1545 C CA . HIS A 1 184 ? -4.194 6.455 10.262 1.00 89.00 184 HIS A CA 1
ATOM 1546 C C . HIS A 1 184 ? -3.591 6.905 8.927 1.00 89.00 184 HIS A C 1
ATOM 1548 O O . HIS A 1 184 ? -4.033 7.909 8.367 1.00 89.00 184 HIS A O 1
ATOM 1554 N N . LYS A 1 185 ? -2.597 6.178 8.401 1.00 89.50 185 LYS A N 1
ATOM 1555 C CA . LYS A 1 185 ? -2.017 6.500 7.090 1.00 89.50 185 LYS A CA 1
ATOM 1556 C C . LYS A 1 185 ? -3.046 6.328 5.968 1.00 89.50 185 LYS A C 1
ATOM 1558 O O . LYS A 1 185 ? -3.170 7.214 5.131 1.00 89.50 185 LYS A O 1
ATOM 1563 N N . ILE A 1 186 ? -3.834 5.249 5.997 1.00 90.38 186 ILE A N 1
ATOM 1564 C CA . ILE A 1 186 ? -4.925 5.021 5.036 1.00 90.38 186 ILE A CA 1
ATOM 1565 C C . ILE A 1 186 ? -5.952 6.153 5.105 1.00 90.38 186 ILE A C 1
ATOM 1567 O O . ILE A 1 186 ? -6.356 6.661 4.066 1.00 90.38 186 ILE A O 1
ATOM 1571 N N . LEU A 1 187 ? -6.353 6.582 6.307 1.00 88.19 187 LEU A N 1
ATOM 1572 C CA . LEU A 1 187 ? -7.296 7.694 6.464 1.00 88.19 187 LEU A CA 1
ATOM 1573 C C . LEU A 1 187 ? -6.780 8.982 5.822 1.00 88.19 187 LEU A C 1
ATOM 1575 O O . LEU A 1 187 ? -7.543 9.675 5.159 1.00 88.19 187 LEU A O 1
ATOM 1579 N N . LYS A 1 188 ? -5.490 9.280 6.003 1.00 86.69 188 LYS A N 1
ATOM 1580 C CA . LYS A 1 188 ? -4.857 10.457 5.406 1.00 86.69 188 LYS A CA 1
ATOM 1581 C C . LYS A 1 188 ? -4.877 10.395 3.877 1.00 86.69 188 LYS A C 1
ATOM 1583 O O . LYS A 1 188 ? -5.203 11.389 3.243 1.00 86.69 188 LYS A O 1
ATOM 1588 N N . ASP A 1 189 ? -4.558 9.242 3.298 1.00 86.00 189 ASP A N 1
ATOM 1589 C CA . ASP A 1 189 ? -4.551 9.067 1.840 1.00 86.00 189 ASP A CA 1
ATOM 1590 C C . ASP A 1 189 ? -5.965 9.043 1.237 1.00 86.00 189 ASP A C 1
ATOM 1592 O O . ASP A 1 189 ? -6.156 9.351 0.061 1.00 86.00 189 ASP A O 1
ATOM 1596 N N . LEU A 1 190 ? -6.970 8.673 2.035 1.00 85.56 190 LEU A N 1
ATOM 1597 C CA . LEU A 1 190 ? -8.371 8.693 1.627 1.00 85.56 190 LEU A CA 1
ATOM 1598 C C . LEU A 1 190 ? -9.023 10.076 1.737 1.00 85.56 190 LEU A C 1
ATOM 1600 O O . LEU A 1 190 ? -10.129 10.234 1.229 1.00 85.56 190 LEU A O 1
ATOM 1604 N N . ASP A 1 191 ? -8.374 11.074 2.340 1.00 76.81 191 ASP A N 1
ATOM 1605 C CA . ASP A 1 191 ? -8.926 12.435 2.449 1.00 76.81 191 ASP A CA 1
ATOM 1606 C C . ASP A 1 191 ? -9.109 13.080 1.058 1.00 76.81 191 ASP A C 1
ATOM 1608 O O . ASP A 1 191 ? -10.096 13.764 0.789 1.00 76.81 191 ASP A O 1
ATOM 1612 N N . ASP A 1 192 ? -8.230 12.737 0.109 1.00 70.75 192 ASP A N 1
ATOM 1613 C CA . ASP A 1 192 ? -8.341 13.129 -1.304 1.00 70.75 192 ASP A CA 1
ATOM 1614 C C . ASP A 1 192 ? -9.368 12.283 -2.088 1.00 70.75 192 ASP A C 1
ATOM 1616 O O . ASP A 1 192 ? -9.662 12.522 -3.269 1.00 70.75 192 ASP A O 1
ATOM 1620 N N . TYR A 1 193 ? -9.924 11.256 -1.451 1.00 73.19 193 TYR A N 1
ATOM 1621 C CA . TYR A 1 193 ? -10.823 10.293 -2.058 1.00 73.19 193 TYR A CA 1
ATOM 1622 C C . TYR A 1 193 ? -12.274 10.717 -1.836 1.00 73.19 193 TYR A C 1
ATOM 1624 O O . TYR A 1 193 ? -12.919 10.327 -0.867 1.00 73.19 193 TYR A O 1
ATOM 1632 N N . SER A 1 194 ? -12.818 11.496 -2.775 1.00 70.38 194 SER A N 1
ATOM 1633 C CA . SER A 1 194 ? -14.210 11.978 -2.744 1.00 70.38 194 SER A CA 1
ATOM 1634 C C . SER A 1 194 ? -15.242 10.850 -2.932 1.00 70.38 194 SER A C 1
ATOM 1636 O O . SER A 1 194 ? -15.911 10.728 -3.959 1.00 70.38 194 SER A O 1
ATOM 1638 N N . ASN A 1 195 ? -15.388 9.991 -1.924 1.00 80.62 195 ASN A N 1
ATOM 1639 C CA . ASN A 1 195 ? -16.336 8.890 -1.908 1.00 80.62 195 ASN A CA 1
ATOM 1640 C C . ASN A 1 195 ? -17.107 8.856 -0.583 1.00 80.62 195 ASN A C 1
ATOM 1642 O O . ASN A 1 195 ? -16.636 8.338 0.429 1.00 80.62 195 ASN A O 1
ATOM 1646 N N . LYS A 1 196 ? -18.361 9.320 -0.638 1.00 82.38 196 LYS A N 1
ATOM 1647 C CA . LYS A 1 196 ? -19.287 9.364 0.506 1.00 82.38 196 LYS A CA 1
ATOM 1648 C C . LYS A 1 196 ? -19.461 8.021 1.219 1.00 82.38 196 LYS A C 1
ATOM 1650 O O . LYS A 1 196 ? -19.751 7.997 2.412 1.00 82.38 196 LYS A O 1
ATOM 1655 N N . TYR A 1 197 ? -19.330 6.902 0.502 1.00 82.94 197 TYR A N 1
ATOM 1656 C CA . TYR A 1 197 ? -19.430 5.579 1.112 1.00 82.94 197 TYR A CA 1
ATOM 1657 C C . TYR A 1 197 ? -18.233 5.293 2.023 1.00 82.94 197 TYR A C 1
ATOM 1659 O O . TYR A 1 197 ? -18.426 4.842 3.150 1.00 82.94 197 TYR A O 1
ATOM 1667 N N . LEU A 1 198 ? -17.013 5.595 1.565 1.00 82.94 198 LEU A N 1
ATOM 1668 C CA . LEU A 1 198 ? -15.807 5.438 2.380 1.00 82.94 198 LEU A CA 1
ATOM 1669 C C . LEU A 1 198 ? -15.804 6.410 3.560 1.00 82.94 198 LEU A C 1
ATOM 1671 O O . LEU A 1 198 ? -15.518 5.990 4.675 1.00 82.94 198 LEU A O 1
ATOM 1675 N N . GLU A 1 199 ? -16.217 7.663 3.354 1.00 85.00 199 GLU A N 1
ATOM 1676 C CA . GLU A 1 199 ? -16.383 8.634 4.445 1.00 85.00 199 GLU A CA 1
ATOM 1677 C C . GLU A 1 199 ? -17.327 8.112 5.538 1.00 85.00 199 GLU A C 1
ATOM 1679 O O . GLU A 1 199 ? -17.029 8.197 6.733 1.00 85.00 199 GLU A O 1
ATOM 1684 N N . HIS A 1 200 ? -18.474 7.552 5.136 1.00 86.44 200 HIS A N 1
ATOM 1685 C CA . HIS A 1 200 ? -19.426 6.962 6.069 1.00 86.44 200 HIS A CA 1
ATOM 1686 C C . HIS A 1 200 ? -18.815 5.775 6.821 1.00 86.44 200 HIS A C 1
ATOM 1688 O O . HIS A 1 200 ? -18.931 5.711 8.044 1.00 86.44 200 HIS A O 1
ATOM 1694 N N . LEU A 1 201 ? -18.128 4.877 6.111 1.00 86.06 201 LEU A N 1
ATOM 1695 C CA . LEU A 1 201 ? -17.481 3.706 6.698 1.00 86.06 201 LEU A CA 1
ATOM 1696 C C . LEU A 1 201 ? -16.418 4.100 7.735 1.00 86.06 201 LEU A C 1
ATOM 1698 O O . LEU A 1 201 ? -16.435 3.602 8.860 1.00 86.06 201 LEU A O 1
ATOM 1702 N N . ILE A 1 202 ? -15.548 5.048 7.382 1.00 87.44 202 ILE A N 1
ATOM 1703 C CA . ILE A 1 202 ? -14.516 5.603 8.265 1.00 87.44 202 ILE A CA 1
ATOM 1704 C C . ILE A 1 202 ? -15.161 6.188 9.522 1.00 87.44 202 ILE A C 1
ATOM 1706 O O . ILE A 1 202 ? -14.756 5.865 10.640 1.00 87.44 202 ILE A O 1
ATOM 1710 N N . ARG A 1 203 ? -16.204 7.011 9.359 1.00 88.06 203 ARG A N 1
ATOM 1711 C CA . ARG A 1 203 ? -16.928 7.610 10.486 1.00 88.06 203 ARG A CA 1
ATOM 1712 C C . ARG A 1 203 ? -17.528 6.541 11.397 1.00 88.06 203 ARG A C 1
ATOM 1714 O O . ARG A 1 203 ? -17.352 6.619 12.609 1.00 88.06 203 ARG A O 1
ATOM 1721 N N . SER A 1 204 ? -18.198 5.535 10.833 1.00 88.19 204 SER A N 1
ATOM 1722 C CA . SER A 1 204 ? -18.776 4.433 11.608 1.00 88.19 204 SER A CA 1
ATOM 1723 C C . SER A 1 204 ? -17.716 3.652 12.384 1.00 88.19 204 SER A C 1
ATOM 1725 O O . SER A 1 204 ? -17.936 3.334 13.556 1.00 88.19 204 SER A O 1
ATOM 1727 N N . ARG A 1 205 ? -16.547 3.397 11.780 1.00 88.19 205 ARG A N 1
ATOM 1728 C CA . ARG A 1 205 ? -15.437 2.741 12.476 1.00 88.19 205 ARG A CA 1
ATOM 1729 C C . ARG A 1 205 ? -14.931 3.590 13.639 1.00 88.19 205 ARG A C 1
ATOM 1731 O O . ARG A 1 205 ? -14.881 3.095 14.763 1.00 88.19 205 ARG A O 1
ATOM 1738 N N . LEU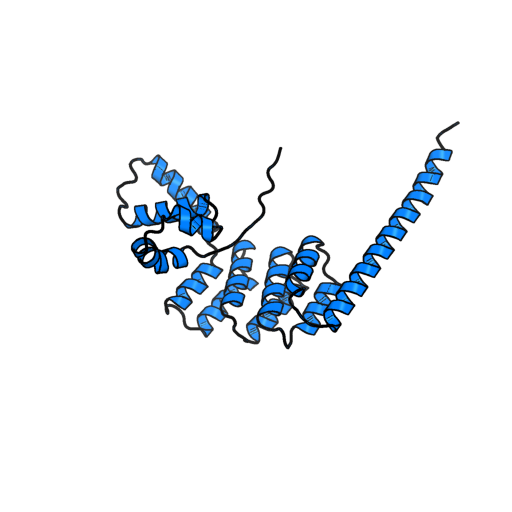 A 1 206 ? -14.638 4.869 13.405 1.00 88.44 206 LEU A N 1
ATOM 1739 C CA . LEU A 1 206 ? -14.169 5.792 14.447 1.00 88.44 206 LEU A CA 1
ATOM 1740 C C . LEU A 1 206 ? -15.171 5.915 15.605 1.00 88.44 206 LEU A C 1
ATOM 1742 O O . LEU A 1 206 ? -14.784 5.887 16.772 1.00 88.44 206 LEU A O 1
ATOM 1746 N N . GLU A 1 207 ? -16.470 5.992 15.311 1.00 89.88 207 GLU A N 1
ATOM 1747 C CA . GLU A 1 207 ? -17.517 6.016 16.338 1.00 89.88 207 GLU A CA 1
ATOM 1748 C C . GLU A 1 207 ? -17.537 4.738 17.188 1.00 89.88 207 GLU A C 1
ATOM 1750 O O . GLU A 1 207 ? -17.785 4.810 18.396 1.00 89.88 207 GLU A O 1
ATOM 1755 N N . SER A 1 208 ? -17.285 3.574 16.580 1.00 88.25 208 SER A N 1
ATOM 1756 C CA . SER A 1 208 ? -17.215 2.296 17.296 1.00 88.25 208 SER A CA 1
ATOM 1757 C C . SER A 1 208 ? -16.015 2.230 18.247 1.00 88.25 208 SER A C 1
ATOM 1759 O O . SER A 1 208 ? -16.181 1.821 19.399 1.00 88.25 208 SER A O 1
ATOM 1761 N N . GLU A 1 209 ? -14.855 2.741 17.825 1.00 86.81 209 GLU A N 1
ATOM 1762 C CA . GLU A 1 209 ? -13.647 2.808 18.654 1.00 86.81 209 GLU A CA 1
ATOM 1763 C C . GLU A 1 209 ? -13.830 3.786 19.820 1.00 86.81 209 GLU A C 1
ATOM 1765 O O . GLU A 1 209 ? -13.588 3.435 20.971 1.00 86.81 209 GLU A O 1
ATOM 1770 N N . ILE A 1 210 ? -14.395 4.976 19.577 1.00 88.56 210 ILE A N 1
ATOM 1771 C CA . ILE A 1 210 ? -14.695 5.950 20.643 1.00 88.56 210 ILE A CA 1
ATOM 1772 C C . ILE A 1 210 ? -15.657 5.360 21.685 1.00 88.56 210 ILE A C 1
ATOM 1774 O O . ILE A 1 210 ? -15.513 5.604 22.888 1.00 88.56 210 ILE A O 1
ATOM 1778 N N . LYS A 1 211 ? -16.673 4.605 21.247 1.00 90.19 211 LYS A N 1
ATOM 1779 C CA . LYS A 1 211 ? -17.607 3.924 22.157 1.00 90.19 211 LYS A CA 1
ATOM 1780 C C . LYS A 1 211 ? -16.893 2.857 22.986 1.00 90.19 211 LYS A C 1
ATOM 1782 O O . LYS A 1 211 ? -17.129 2.794 24.194 1.00 90.19 211 LYS A O 1
ATOM 1787 N N . ARG A 1 212 ? -16.015 2.065 22.364 1.00 86.62 212 ARG A N 1
ATOM 1788 C CA . ARG A 1 212 ? -15.194 1.055 23.043 1.00 86.62 212 ARG A CA 1
ATOM 1789 C C . ARG A 1 212 ? -14.301 1.695 24.106 1.00 86.62 212 ARG A C 1
ATOM 1791 O O . ARG A 1 212 ? -14.332 1.261 25.253 1.00 86.62 212 ARG A O 1
ATOM 1798 N N . ASP A 1 213 ? -13.614 2.777 23.766 1.00 87.25 213 ASP A N 1
ATOM 1799 C CA . ASP A 1 213 ? -12.740 3.524 24.674 1.00 87.25 213 ASP A CA 1
ATOM 1800 C C . ASP A 1 213 ? -13.481 4.063 25.906 1.00 87.25 213 ASP A C 1
ATOM 1802 O O . ASP A 1 213 ? -13.012 3.964 27.042 1.00 87.25 213 ASP A O 1
ATOM 1806 N N . LYS A 1 214 ? -14.683 4.617 25.698 1.00 90.00 214 LYS A N 1
ATOM 1807 C CA . LYS A 1 214 ? -15.546 5.083 26.795 1.00 90.00 214 LYS A CA 1
ATOM 1808 C C . LYS A 1 214 ? -15.994 3.933 27.698 1.00 90.00 214 LYS A C 1
ATOM 1810 O O . LYS A 1 214 ? -16.081 4.125 28.910 1.00 90.00 214 LYS A O 1
ATOM 1815 N N . LEU A 1 215 ? -16.281 2.762 27.126 1.00 85.88 215 LEU A N 1
ATOM 1816 C CA . LEU A 1 215 ? -16.679 1.576 27.882 1.00 85.88 215 LEU A CA 1
ATOM 1817 C C . LEU A 1 215 ? -15.519 1.033 28.726 1.00 85.88 215 LEU A C 1
ATOM 1819 O O . LEU A 1 215 ? -15.726 0.766 29.906 1.00 85.88 215 LEU A O 1
ATOM 1823 N N . VAL A 1 216 ? -14.311 0.946 28.161 1.00 84.31 216 VAL A N 1
ATOM 1824 C CA . VAL A 1 216 ? -13.096 0.532 28.888 1.00 84.31 216 VAL A CA 1
ATOM 1825 C C . VAL A 1 216 ? -12.849 1.460 30.080 1.00 84.31 216 VAL A C 1
ATOM 1827 O O . VAL A 1 216 ? -12.778 0.994 31.211 1.00 84.31 216 VAL A O 1
ATOM 1830 N N . LYS A 1 217 ? -12.883 2.784 29.868 1.00 86.94 217 LYS A N 1
ATOM 1831 C CA . LYS A 1 217 ? -12.730 3.775 30.952 1.00 86.94 217 LYS A CA 1
ATOM 1832 C C . LYS A 1 217 ? -13.803 3.657 32.041 1.00 86.94 217 LYS A C 1
ATOM 1834 O O . LYS A 1 217 ? -13.528 3.939 33.207 1.00 86.94 217 LYS A O 1
ATOM 1839 N N . LYS A 1 218 ? -15.034 3.274 31.679 1.00 89.44 218 LYS A N 1
ATOM 1840 C CA . LYS A 1 218 ? -16.117 3.033 32.645 1.00 89.44 218 LYS A CA 1
ATOM 1841 C C . LYS A 1 218 ? -15.838 1.783 33.487 1.00 89.44 218 LYS A C 1
ATOM 1843 O O . LYS A 1 218 ? -15.953 1.862 34.706 1.00 89.44 218 LYS A O 1
ATOM 1848 N N . ILE A 1 219 ? -15.440 0.680 32.848 1.00 83.94 219 ILE A N 1
ATOM 1849 C CA . ILE A 1 219 ? -15.095 -0.581 33.522 1.00 83.94 219 ILE A CA 1
ATOM 1850 C C . ILE A 1 219 ? -13.907 -0.374 34.463 1.00 83.94 219 ILE A C 1
ATOM 1852 O O . ILE A 1 219 ? -13.995 -0.758 35.623 1.00 83.94 219 ILE A O 1
ATOM 1856 N N . ASP A 1 220 ? -12.847 0.305 34.019 1.00 81.69 220 ASP A N 1
ATOM 1857 C CA . ASP A 1 220 ? -11.679 0.590 34.861 1.00 81.69 220 ASP A CA 1
ATOM 1858 C C . ASP A 1 220 ? -12.062 1.404 36.102 1.00 81.69 220 ASP A C 1
ATOM 1860 O O . ASP A 1 220 ? -11.614 1.115 37.210 1.00 81.69 220 ASP A O 1
ATOM 1864 N N . LYS A 1 221 ? -12.944 2.401 35.954 1.00 84.06 221 LYS A N 1
ATOM 1865 C CA . LYS A 1 221 ? -13.426 3.201 37.086 1.00 84.06 221 LYS A CA 1
ATOM 1866 C C . LYS A 1 221 ? -14.236 2.368 38.085 1.00 84.06 221 LYS A C 1
ATOM 1868 O O . LYS A 1 221 ? -14.091 2.568 39.288 1.00 84.06 221 LYS A O 1
ATOM 1873 N N . GLU A 1 222 ? -15.087 1.463 37.606 1.00 86.75 222 GLU A N 1
ATOM 1874 C CA . GLU A 1 222 ? -15.899 0.577 38.453 1.00 86.75 222 GLU A CA 1
ATOM 1875 C C . GLU A 1 222 ? -15.042 -0.507 39.133 1.00 86.75 222 GLU A C 1
ATOM 1877 O O . GLU A 1 222 ? -15.227 -0.790 40.319 1.00 86.75 222 GLU A O 1
ATOM 1882 N N . PHE A 1 223 ? -14.054 -1.058 38.422 1.00 76.81 223 PHE A N 1
ATOM 1883 C CA . PHE A 1 223 ? -13.167 -2.111 38.913 1.00 76.81 223 PHE A CA 1
ATOM 1884 C C . PHE A 1 223 ? -12.106 -1.567 39.881 1.00 76.81 223 PHE A C 1
ATOM 1886 O O . PHE A 1 223 ? -12.011 -2.023 41.012 1.00 76.81 223 PHE A O 1
ATOM 1893 N N . TYR A 1 224 ? -11.352 -0.526 39.523 1.00 69.62 224 TYR A N 1
ATOM 1894 C CA . TYR A 1 224 ? -10.341 0.044 40.428 1.00 69.62 224 TYR A CA 1
ATOM 1895 C C . TYR A 1 224 ? -10.947 0.910 41.542 1.00 69.62 224 TYR A C 1
ATOM 1897 O O . TYR A 1 224 ? -10.366 1.024 42.622 1.00 69.62 224 TYR A O 1
ATOM 1905 N N . GLY A 1 225 ? -12.139 1.475 41.330 1.00 58.91 225 GLY A N 1
ATOM 1906 C CA . GLY A 1 225 ? -12.881 2.185 42.375 1.00 58.91 225 GLY A CA 1
ATOM 1907 C C . GLY A 1 225 ? -13.355 1.278 43.515 1.00 58.91 225 GLY A C 1
ATOM 1908 O O . GLY A 1 225 ? -13.498 1.755 44.638 1.00 58.91 225 GLY A O 1
ATOM 1909 N N . SER A 1 226 ? -13.552 -0.020 43.259 1.00 57.47 226 SER A N 1
ATOM 1910 C CA . SER A 1 226 ? -13.983 -0.998 44.269 1.00 57.47 226 SER A CA 1
ATOM 1911 C C . SER A 1 226 ? -12.822 -1.629 45.056 1.00 57.47 226 SER A C 1
ATOM 1913 O O . SER A 1 226 ? -13.025 -2.026 46.202 1.00 57.47 226 SER A O 1
ATOM 1915 N N . PHE A 1 227 ? -11.591 -1.637 44.528 1.00 52.09 227 PHE A N 1
ATOM 1916 C CA . PHE A 1 227 ? -10.408 -2.128 45.260 1.00 52.09 227 PHE A CA 1
ATOM 1917 C C . PHE A 1 227 ? -9.815 -1.121 46.257 1.00 52.09 227 PHE A C 1
ATOM 1919 O O . PHE A 1 227 ? -9.248 -1.533 47.265 1.00 52.09 227 PHE A O 1
ATOM 1926 N N . ASN A 1 228 ? -10.001 0.188 46.056 1.00 49.41 228 ASN A N 1
ATOM 1927 C CA . ASN A 1 228 ? -9.544 1.203 47.020 1.00 49.41 228 ASN A CA 1
ATOM 1928 C C . ASN A 1 228 ? -10.364 1.243 48.324 1.00 49.41 228 ASN A C 1
ATOM 1930 O O . ASN A 1 228 ? -9.984 1.947 49.255 1.00 49.41 228 ASN A O 1
ATOM 1934 N N . VAL A 1 229 ? -11.466 0.492 48.409 1.00 51.28 229 VAL A N 1
ATOM 1935 C CA . VAL A 1 229 ? -12.297 0.382 49.621 1.00 51.28 229 VAL A CA 1
ATOM 1936 C C . VAL A 1 229 ? -11.871 -0.804 50.506 1.00 51.28 229 VAL A C 1
ATOM 1938 O O . VAL A 1 229 ? -12.247 -0.856 51.667 1.00 51.28 229 VAL A O 1
ATOM 1941 N N . LEU A 1 230 ? -11.049 -1.736 50.002 1.00 47.81 230 LEU A N 1
ATOM 1942 C CA . LEU A 1 230 ? -10.704 -2.994 50.690 1.00 47.81 230 LEU A CA 1
ATOM 1943 C C . LEU A 1 230 ? -9.274 -3.050 51.270 1.00 47.81 230 LEU A C 1
ATOM 1945 O O . LEU A 1 230 ? -8.871 -4.101 51.755 1.00 47.81 230 LEU A O 1
ATOM 1949 N N . ILE A 1 231 ? -8.500 -1.956 51.230 1.00 48.22 231 ILE A N 1
ATOM 1950 C CA . ILE A 1 231 ? -7.115 -1.893 51.769 1.00 48.22 231 ILE A CA 1
ATOM 1951 C C . ILE A 1 231 ? -7.022 -0.961 53.000 1.00 48.22 231 ILE A C 1
ATOM 1953 O O . ILE A 1 231 ? -5.941 -0.568 53.424 1.00 48.22 231 ILE A O 1
ATOM 1957 N N . ILE A 1 232 ? -8.153 -0.604 53.609 1.00 49.22 232 ILE A N 1
ATOM 1958 C CA . ILE A 1 232 ? -8.179 0.102 54.896 1.00 49.22 232 ILE A CA 1
ATOM 1959 C C . ILE A 1 232 ? -8.975 -0.761 55.872 1.00 49.22 232 ILE A C 1
ATOM 1961 O O . ILE A 1 232 ? -10.183 -0.590 55.975 1.00 49.22 232 ILE A O 1
ATOM 1965 N N . ASP A 1 233 ? -8.298 -1.728 56.489 1.00 43.69 233 ASP A N 1
ATOM 1966 C CA . ASP A 1 233 ? -8.532 -2.216 57.859 1.00 43.69 233 ASP A CA 1
ATOM 1967 C C . ASP A 1 233 ? -7.378 -3.138 58.290 1.00 43.69 233 ASP A C 1
ATOM 1969 O O . ASP A 1 233 ? -7.054 -4.093 57.543 1.00 43.69 233 ASP A O 1
#

Secondary structure (DSSP, 8-state):
------------THHHHHHHHHHHHTT--HHHHHHHTT--HHHHHHHHHHHHHHH-GGG--SHHHHHHHHHHHHHHHHHS-HHHHHHHHHHTTSS-HHHHHHHHHHHHHH-SSHHHHHHHHHHHHHHT---HHHHHHHHHHHHH-S-HHHHHHHHHHHHHH-TTTTHHHHHHHHHH---HHHHHHHHHHHTT---HHHHHHHHHHHHHHHHHHHHHHHHHHHHHHHHTTSS--

pLDDT: mean 74.82, std 22.21, range [24.66, 98.44]

Sequence (233 aa):
MSIKYERFFEVPLNYLHRYYPKLRDLGYSSEAVASQLNIPKDWYNWSRFWLNYQKNPHVLVNKSDIEWLDTLIGEVQYRINKGMLIYCEHMNGLYGKDETVNRLILLSEYGDLSCHRIGALYALKLLRLKDQRIFDLCENLAISDHNPDVRYQAVNVLIENFKDISLKVLKWVIDFEVSEEVFHKILKDLDDYSNKYLEHLIRSRLESEIKRDKLVKKIDKEFYGSFNVLIID